Protein AF-A0A9X4H861-F1 (afdb_monomer)

Mean predicted aligned error: 12.55 Å

Structure (mmCIF, N/CA/C/O backbone):
data_AF-A0A9X4H861-F1
#
_entry.id   AF-A0A9X4H861-F1
#
loop_
_atom_site.group_PDB
_atom_site.id
_atom_site.type_symbol
_atom_site.label_atom_id
_atom_site.label_alt_id
_atom_site.label_comp_id
_atom_site.label_asym_id
_atom_site.label_entity_id
_atom_site.label_seq_id
_atom_site.pdbx_PDB_ins_code
_atom_site.Cartn_x
_atom_site.Cartn_y
_atom_site.Cartn_z
_atom_site.occupancy
_atom_site.B_iso_or_equiv
_atom_site.auth_seq_id
_atom_site.auth_comp_id
_atom_site.auth_asym_id
_atom_site.auth_atom_id
_atom_site.pdbx_PDB_model_num
ATOM 1 N N . MET A 1 1 ? -19.933 -11.892 27.172 1.00 34.75 1 MET A N 1
ATOM 2 C CA . MET A 1 1 ? -19.182 -11.553 25.943 1.00 34.75 1 MET A CA 1
ATOM 3 C C . MET A 1 1 ? -20.182 -11.068 24.907 1.00 34.75 1 MET A C 1
ATOM 5 O O . MET A 1 1 ? -20.932 -11.888 24.394 1.00 34.75 1 MET A O 1
ATOM 9 N N . ASN A 1 2 ? -20.251 -9.762 24.642 1.00 29.05 2 ASN A N 1
ATOM 10 C CA . ASN A 1 2 ? -21.067 -9.257 23.536 1.00 29.05 2 ASN A CA 1
ATOM 11 C C . ASN A 1 2 ? -20.358 -9.627 22.233 1.00 29.05 2 ASN A C 1
ATOM 13 O O . ASN A 1 2 ? -19.312 -9.065 21.920 1.00 29.05 2 ASN A O 1
ATOM 17 N N . LYS A 1 3 ? -20.887 -10.623 21.518 1.00 31.38 3 LYS A N 1
ATOM 18 C CA . LYS A 1 3 ? -20.452 -10.946 20.159 1.00 31.38 3 LYS A CA 1
ATOM 19 C C . LYS A 1 3 ? -20.954 -9.832 19.242 1.00 31.38 3 LYS A C 1
ATOM 21 O O . LYS A 1 3 ? -22.079 -9.885 18.757 1.00 31.38 3 LYS A O 1
ATOM 26 N N . THR A 1 4 ? -20.149 -8.795 19.053 1.00 41.19 4 THR A N 1
ATOM 27 C CA . THR A 1 4 ? -20.335 -7.837 17.963 1.00 41.19 4 THR A CA 1
ATOM 28 C C . THR A 1 4 ? -19.943 -8.546 16.674 1.00 41.19 4 THR A C 1
ATOM 30 O O . THR A 1 4 ? -18.764 -8.695 16.363 1.00 41.19 4 THR A O 1
ATOM 33 N N . PHE A 1 5 ? -20.937 -9.065 15.958 1.00 42.41 5 PHE A N 1
ATOM 34 C CA . PHE A 1 5 ? -20.736 -9.535 14.594 1.00 42.41 5 PHE A CA 1
ATOM 35 C C . PHE A 1 5 ? -20.491 -8.319 13.684 1.00 42.41 5 PHE A C 1
ATOM 37 O O . PHE A 1 5 ? -21.116 -7.277 13.909 1.00 42.41 5 PHE A O 1
ATOM 44 N N . PRO A 1 6 ? -19.598 -8.411 12.682 1.00 44.94 6 PRO A N 1
ATOM 45 C CA . PRO A 1 6 ? -19.496 -7.377 11.658 1.00 44.94 6 PRO A CA 1
ATOM 46 C C . PRO A 1 6 ? -20.852 -7.205 10.964 1.00 44.94 6 PRO A C 1
ATOM 48 O O . PRO A 1 6 ? -21.612 -8.170 10.832 1.00 44.94 6 PRO A O 1
ATOM 51 N N . ALA A 1 7 ? -21.167 -5.977 10.549 1.00 47.62 7 ALA A N 1
ATOM 52 C CA . ALA A 1 7 ? -22.405 -5.705 9.831 1.00 47.62 7 ALA A CA 1
ATOM 53 C C . ALA A 1 7 ? -22.482 -6.610 8.581 1.00 47.62 7 ALA A C 1
ATOM 55 O O . ALA A 1 7 ? -21.492 -6.728 7.855 1.00 47.62 7 ALA A O 1
ATOM 56 N N . PRO A 1 8 ? -23.615 -7.293 8.336 1.00 43.34 8 PRO A N 1
ATOM 57 C CA . PRO A 1 8 ? -23.748 -8.204 7.206 1.00 43.34 8 PRO A CA 1
ATOM 58 C C . PRO A 1 8 ? -23.639 -7.418 5.896 1.00 43.34 8 PRO A C 1
ATOM 60 O O . PRO A 1 8 ? -24.471 -6.560 5.615 1.00 43.34 8 PRO A O 1
ATOM 63 N N . SER A 1 9 ? -22.613 -7.711 5.098 1.00 53.56 9 SER A N 1
ATOM 64 C CA . SER A 1 9 ? -22.260 -6.914 3.917 1.00 53.56 9 SER A CA 1
ATOM 65 C C . SER A 1 9 ? -22.410 -7.633 2.577 1.00 53.56 9 SER A C 1
ATOM 67 O O . SER A 1 9 ? -22.299 -6.999 1.531 1.00 53.56 9 SER A O 1
ATOM 69 N N . ILE A 1 10 ? -22.706 -8.936 2.567 1.00 44.88 10 ILE A N 1
ATOM 70 C CA . ILE A 1 10 ? -22.844 -9.711 1.329 1.00 44.88 10 ILE A CA 1
ATOM 71 C C . ILE A 1 10 ? -24.216 -10.374 1.304 1.00 44.88 10 ILE A C 1
ATOM 73 O O . ILE A 1 10 ? -24.521 -11.260 2.097 1.00 44.88 10 ILE A O 1
ATOM 77 N N . SER A 1 11 ? -25.044 -9.965 0.348 1.00 43.12 11 SER A N 1
ATOM 78 C CA . SER A 1 11 ? -26.201 -10.742 -0.078 1.00 43.12 11 SER A CA 1
ATOM 79 C C . SER A 1 11 ? -26.055 -10.993 -1.568 1.00 43.12 11 SER A C 1
ATOM 81 O O . SER A 1 11 ? -26.032 -10.042 -2.344 1.00 43.12 11 SER A O 1
ATOM 83 N N . LEU A 1 12 ? -26.067 -12.263 -1.956 1.00 43.66 12 LEU A N 1
ATOM 84 C CA . LEU A 1 12 ? -26.007 -12.732 -3.344 1.00 43.66 12 LEU A CA 1
ATOM 85 C C . LEU A 1 12 ? -27.303 -12.454 -4.146 1.00 43.66 12 LEU A C 1
ATOM 87 O O . LEU A 1 12 ? -27.491 -13.006 -5.224 1.00 43.66 12 LEU A O 1
ATOM 91 N N . SER A 1 13 ? -28.221 -11.632 -3.622 1.00 42.62 13 SER A N 1
ATOM 92 C CA . SER A 1 13 ? -29.470 -11.249 -4.294 1.00 42.62 13 SER A CA 1
ATOM 93 C C . SER A 1 13 ? -29.300 -9.970 -5.129 1.00 42.62 13 SER A C 1
ATOM 95 O O . SER A 1 13 ? -28.636 -9.023 -4.705 1.00 42.62 13 SER A O 1
ATOM 97 N N . GLY A 1 14 ? -29.888 -9.970 -6.332 1.00 36.25 14 GLY A N 1
ATOM 98 C CA . GLY A 1 14 ? -29.616 -9.079 -7.474 1.00 36.25 14 GLY A CA 1
ATOM 99 C C . GLY A 1 14 ? -29.984 -7.594 -7.350 1.00 36.25 14 GLY A C 1
ATOM 100 O O . GLY A 1 14 ? -30.650 -7.057 -8.227 1.00 36.25 14 GLY A O 1
ATOM 101 N N . LYS A 1 15 ? -29.530 -6.911 -6.296 1.00 41.59 15 LYS A N 1
ATOM 102 C CA . LYS A 1 15 ? -29.529 -5.439 -6.177 1.00 41.59 15 LYS A CA 1
ATOM 103 C C . LYS A 1 15 ? -28.216 -4.948 -5.556 1.00 41.59 15 LYS A C 1
ATOM 105 O O . LYS A 1 15 ? -28.203 -4.320 -4.498 1.00 41.59 15 LYS A O 1
ATOM 110 N N . ALA A 1 16 ? -27.097 -5.308 -6.182 1.00 46.47 16 ALA A N 1
ATOM 111 C CA . ALA A 1 16 ? -25.760 -4.964 -5.698 1.00 46.47 16 ALA A CA 1
ATOM 112 C C . ALA A 1 16 ? -25.468 -3.453 -5.795 1.00 46.47 16 ALA A C 1
ATOM 114 O O . ALA A 1 16 ? -24.848 -2.895 -4.897 1.00 46.47 16 ALA A O 1
ATOM 115 N N . GLU A 1 17 ? -25.981 -2.776 -6.825 1.00 45.47 17 GLU A N 1
ATOM 116 C CA . GLU A 1 17 ? -25.710 -1.355 -7.103 1.00 45.47 17 GLU A CA 1
ATOM 117 C C . GLU A 1 17 ? -26.431 -0.406 -6.133 1.00 45.47 17 GLU A C 1
ATOM 119 O O . GLU A 1 17 ? -25.809 0.497 -5.577 1.00 45.47 17 GLU A O 1
ATOM 124 N N . SER A 1 18 ? -27.713 -0.649 -5.824 1.00 46.94 18 SER A N 1
ATOM 125 C CA . SER A 1 18 ? -28.438 0.155 -4.825 1.00 46.94 18 SER A CA 1
ATOM 126 C C . SER A 1 18 ? -27.863 -0.027 -3.413 1.00 46.94 18 SER A C 1
ATOM 128 O O . SER A 1 18 ? -27.891 0.895 -2.605 1.00 46.94 18 SER A O 1
ATOM 130 N N . ARG A 1 19 ? -27.283 -1.202 -3.124 1.00 49.62 19 ARG A N 1
ATOM 131 C CA . ARG A 1 19 ? -26.626 -1.507 -1.844 1.00 49.62 19 ARG A CA 1
ATOM 132 C C . ARG A 1 19 ? -25.168 -1.080 -1.760 1.00 49.62 19 ARG A C 1
ATOM 134 O O . ARG A 1 19 ? -24.677 -0.927 -0.650 1.00 49.62 19 ARG A O 1
ATOM 141 N N . LEU A 1 20 ? -24.485 -0.863 -2.881 1.00 52.34 20 LEU A N 1
ATOM 142 C CA . LEU A 1 20 ? -23.182 -0.193 -2.911 1.00 52.34 20 LEU A CA 1
ATOM 143 C C . LEU A 1 20 ? -23.317 1.181 -2.247 1.00 52.34 20 LEU A C 1
ATOM 145 O O . LEU A 1 20 ? -22.557 1.504 -1.339 1.00 52.34 20 LEU A O 1
ATOM 149 N N . GLY A 1 21 ? -24.378 1.913 -2.604 1.00 49.41 21 GLY A N 1
ATOM 150 C CA . GLY A 1 21 ? -24.778 3.153 -1.944 1.00 49.41 21 GLY A CA 1
ATOM 151 C C . GLY A 1 21 ? -25.079 2.984 -0.453 1.00 49.41 21 GLY A C 1
ATOM 152 O O . GLY A 1 21 ? -24.528 3.738 0.346 1.00 49.41 21 GLY A O 1
ATOM 153 N N . ASP A 1 22 ? -25.885 1.981 -0.076 1.00 47.94 22 ASP A N 1
ATOM 154 C CA . ASP A 1 22 ? -26.305 1.762 1.319 1.00 47.94 22 ASP A CA 1
ATOM 155 C C . ASP A 1 22 ? -25.191 1.225 2.238 1.00 47.94 22 ASP A C 1
ATOM 157 O O . ASP A 1 22 ? -25.114 1.582 3.409 1.00 47.94 22 ASP A O 1
ATOM 161 N N . SER A 1 23 ? -24.290 0.384 1.731 1.00 52.56 23 SER A N 1
ATOM 162 C CA . SER A 1 23 ? -23.167 -0.173 2.495 1.00 52.56 23 SER A CA 1
ATOM 163 C C . SER A 1 23 ? -22.009 0.821 2.623 1.00 52.56 23 SER A C 1
ATOM 165 O O . SER A 1 23 ? -21.257 0.737 3.593 1.00 52.56 23 SER A O 1
ATOM 167 N N . LEU A 1 24 ? -21.880 1.782 1.697 1.00 56.06 24 LEU A N 1
ATOM 168 C CA . LEU A 1 24 ? -21.015 2.954 1.871 1.00 56.06 24 LEU A CA 1
ATOM 169 C C . LEU A 1 24 ? -21.557 3.936 2.930 1.00 56.06 24 LEU A C 1
ATOM 171 O O . LEU A 1 24 ? -20.777 4.752 3.424 1.00 56.06 24 LEU A O 1
ATOM 175 N N . LEU A 1 25 ? -22.845 3.866 3.325 1.00 48.59 25 LEU A N 1
ATOM 176 C CA . LEU A 1 25 ? -23.444 4.775 4.327 1.00 48.59 25 LEU A CA 1
ATOM 177 C C . LEU A 1 25 ? -22.737 4.718 5.688 1.00 48.59 25 LEU A C 1
ATOM 179 O O . LEU A 1 25 ? -22.798 5.682 6.451 1.00 48.59 25 LEU A O 1
ATOM 183 N N . SER A 1 26 ? -21.987 3.653 5.989 1.00 52.62 26 SER A N 1
ATOM 184 C CA . SER A 1 26 ? -21.147 3.582 7.188 1.00 52.62 26 SER A CA 1
ATOM 185 C C . SER A 1 26 ? -19.776 4.257 7.017 1.00 52.62 26 SER A C 1
ATOM 187 O O . SER A 1 26 ? -18.823 3.841 7.677 1.00 52.62 26 SER A O 1
ATOM 189 N N . ALA A 1 27 ? -19.644 5.297 6.176 1.00 51.91 27 ALA A N 1
ATOM 190 C CA . ALA A 1 27 ? -18.415 6.042 5.823 1.00 51.91 27 ALA A CA 1
ATOM 191 C C . ALA A 1 27 ? -17.568 6.603 7.000 1.00 51.91 27 ALA A C 1
ATOM 193 O O . ALA A 1 27 ? -16.676 7.422 6.804 1.00 51.91 27 ALA A O 1
ATOM 194 N N . ALA A 1 28 ? -17.867 6.232 8.246 1.00 59.81 28 ALA A N 1
ATOM 195 C CA . ALA A 1 28 ? -16.963 6.323 9.390 1.00 59.81 28 ALA A CA 1
ATOM 196 C C . ALA A 1 28 ? -15.916 5.181 9.448 1.00 59.81 28 ALA A C 1
ATOM 198 O O . ALA A 1 28 ? -15.023 5.231 10.291 1.00 59.81 28 ALA A O 1
ATOM 199 N N . GLY A 1 29 ? -16.023 4.160 8.589 1.00 76.19 29 GLY A N 1
ATOM 200 C CA . GLY A 1 29 ? -15.063 3.057 8.496 1.00 76.19 29 GLY A CA 1
ATOM 201 C C . GLY A 1 29 ? -13.710 3.436 7.887 1.00 76.19 29 GLY A C 1
ATOM 202 O O . GLY A 1 29 ? -13.537 4.502 7.291 1.00 76.19 29 GLY A O 1
ATOM 203 N N . ARG A 1 30 ? -12.743 2.525 8.017 1.00 87.88 30 ARG A N 1
ATOM 204 C CA . ARG A 1 30 ? -11.436 2.597 7.350 1.00 87.88 30 ARG A CA 1
ATOM 205 C C . ARG A 1 30 ? -11.463 1.736 6.097 1.00 87.88 30 ARG A C 1
ATOM 207 O O . ARG A 1 30 ? -12.006 0.635 6.129 1.00 87.88 30 ARG A O 1
ATOM 214 N N . PHE A 1 31 ? -10.886 2.240 5.019 1.00 91.44 31 PHE A N 1
ATOM 215 C CA . PHE A 1 31 ? -10.848 1.612 3.707 1.00 91.44 31 PHE A CA 1
ATOM 216 C C . PHE A 1 31 ? -9.448 1.113 3.372 1.00 91.44 31 PHE A C 1
ATOM 218 O O . PHE A 1 31 ? -8.441 1.687 3.794 1.00 91.44 31 PHE A O 1
ATOM 225 N N . PHE A 1 32 ? -9.412 0.040 2.598 1.00 93.94 32 PHE A N 1
ATOM 226 C CA . PHE A 1 32 ? -8.215 -0.667 2.185 1.00 93.94 32 PHE A CA 1
ATOM 227 C C . PHE A 1 32 ? -8.329 -0.984 0.701 1.00 93.94 32 PHE A C 1
ATOM 229 O O . PHE A 1 32 ? -9.405 -1.346 0.231 1.00 93.94 32 PHE A O 1
ATOM 236 N N . LEU A 1 33 ? -7.212 -0.897 -0.006 1.00 96.06 33 LEU A N 1
ATOM 237 C CA . LEU A 1 33 ? -7.008 -1.447 -1.332 1.00 96.06 33 LEU A CA 1
ATOM 238 C C . LEU A 1 33 ? -6.103 -2.671 -1.182 1.00 96.06 33 LEU A C 1
ATOM 240 O O . LEU A 1 33 ? -4.951 -2.542 -0.762 1.00 96.06 33 LEU A O 1
ATOM 244 N N . PHE A 1 34 ? -6.631 -3.847 -1.493 1.00 96.12 34 PHE A N 1
ATOM 245 C CA . PHE A 1 34 ? -5.896 -5.104 -1.469 1.00 96.12 34 PHE A CA 1
ATOM 246 C C . PHE A 1 34 ? -5.592 -5.568 -2.882 1.00 96.12 34 PHE A C 1
ATOM 248 O O . PHE A 1 34 ? -6.519 -5.962 -3.577 1.00 96.12 34 PHE A O 1
ATOM 255 N N . GLU A 1 35 ? -4.322 -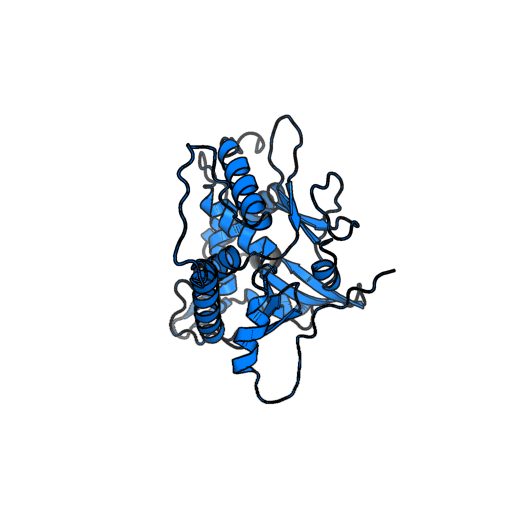5.606 -3.276 1.00 95.69 35 GLU A N 1
ATOM 256 C CA . GLU A 1 35 ? -3.910 -6.358 -4.463 1.00 95.69 35 GLU A CA 1
ATOM 257 C C . GLU A 1 35 ? -3.885 -7.850 -4.106 1.00 95.69 35 GLU A C 1
ATOM 259 O O . GLU A 1 35 ? -3.186 -8.275 -3.180 1.00 95.69 35 GLU A O 1
ATOM 264 N N . VAL A 1 36 ? -4.668 -8.655 -4.815 1.00 95.00 36 VAL A N 1
ATOM 265 C CA . VAL A 1 36 ? -4.855 -10.076 -4.522 1.00 95.00 36 VAL A CA 1
ATOM 266 C C . VAL A 1 36 ? -3.792 -10.896 -5.237 1.00 95.00 36 VAL A C 1
ATOM 268 O O . VAL A 1 36 ? -3.626 -10.831 -6.458 1.00 95.00 36 VAL A O 1
ATOM 271 N N . LYS A 1 37 ? -3.080 -11.724 -4.472 1.00 95.06 37 LYS A N 1
ATOM 272 C CA . LYS A 1 37 ? -2.113 -12.694 -4.990 1.00 95.06 37 LYS A CA 1
ATOM 273 C C . LYS A 1 37 ? -2.386 -14.068 -4.396 1.00 95.06 37 LYS A C 1
ATOM 275 O O . LYS A 1 37 ? -2.693 -14.157 -3.217 1.00 95.06 37 LYS A O 1
ATOM 280 N N . PRO A 1 38 ? -2.226 -15.160 -5.158 1.00 94.69 38 PRO A N 1
ATOM 281 C CA . PRO A 1 38 ? -2.340 -16.499 -4.590 1.00 94.69 38 PRO A CA 1
ATOM 282 C C . PRO A 1 38 ? -1.331 -16.731 -3.461 1.00 94.69 38 PRO A C 1
ATOM 284 O O . PRO A 1 38 ? -1.699 -17.174 -2.381 1.00 94.69 38 PRO A O 1
ATOM 287 N N . THR A 1 39 ? -0.064 -16.384 -3.698 1.00 95.81 39 THR A N 1
ATOM 288 C CA . THR A 1 39 ? 1.057 -16.617 -2.777 1.00 95.81 39 THR A CA 1
ATOM 289 C C . THR A 1 39 ? 2.120 -15.525 -2.923 1.00 95.81 39 THR A C 1
ATOM 291 O O . THR A 1 39 ? 2.166 -14.808 -3.930 1.00 95.81 39 THR A O 1
ATOM 294 N N . ALA A 1 40 ? 3.046 -15.453 -1.960 1.00 93.88 40 ALA A N 1
ATOM 295 C CA . ALA A 1 40 ? 4.170 -14.514 -1.985 1.00 93.88 40 ALA A CA 1
ATOM 296 C C . ALA A 1 40 ? 5.075 -14.644 -3.225 1.00 93.88 40 ALA A C 1
ATOM 298 O O . ALA A 1 40 ? 5.645 -13.658 -3.693 1.00 93.88 40 ALA A O 1
ATOM 299 N N . THR A 1 41 ? 5.172 -15.838 -3.818 1.00 93.12 41 THR A N 1
ATOM 300 C CA . THR A 1 41 ? 5.979 -16.074 -5.028 1.00 93.12 41 THR A CA 1
ATOM 301 C C . THR A 1 41 ? 5.455 -15.321 -6.252 1.00 93.12 41 THR A C 1
ATOM 303 O O . THR A 1 41 ? 6.206 -15.083 -7.198 1.00 93.12 41 THR A O 1
ATOM 306 N N . GLN A 1 42 ? 4.189 -14.894 -6.239 1.00 93.75 42 GLN A N 1
ATOM 307 C CA . GLN A 1 42 ? 3.578 -14.160 -7.346 1.00 93.75 42 GLN A CA 1
ATOM 308 C C . GLN A 1 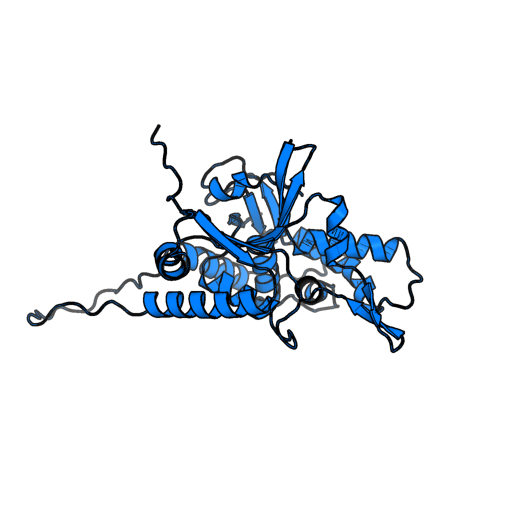42 ? 3.706 -12.640 -7.229 1.00 93.75 42 GLN A C 1
ATOM 310 O O . GLN A 1 42 ? 3.336 -11.930 -8.168 1.00 93.75 42 GLN A O 1
ATOM 315 N N . PHE A 1 43 ? 4.268 -12.118 -6.134 1.00 94.56 43 PHE A N 1
ATOM 316 C CA . PHE A 1 43 ? 4.428 -10.671 -5.940 1.00 94.56 43 PHE A CA 1
ATOM 317 C C . PHE A 1 43 ? 5.231 -10.029 -7.062 1.00 94.56 43 PHE A C 1
ATOM 319 O O . PHE A 1 43 ? 4.896 -8.936 -7.502 1.00 94.56 43 PHE A O 1
ATOM 326 N N . ARG A 1 44 ? 6.209 -10.761 -7.613 1.00 92.12 44 ARG A N 1
ATOM 327 C CA . ARG A 1 44 ? 7.050 -10.298 -8.721 1.00 92.12 44 ARG A CA 1
ATOM 328 C C . ARG A 1 44 ? 6.264 -9.778 -9.918 1.00 92.12 44 ARG A C 1
ATOM 330 O O . ARG A 1 44 ? 6.764 -8.920 -10.635 1.00 92.12 44 ARG A O 1
ATOM 33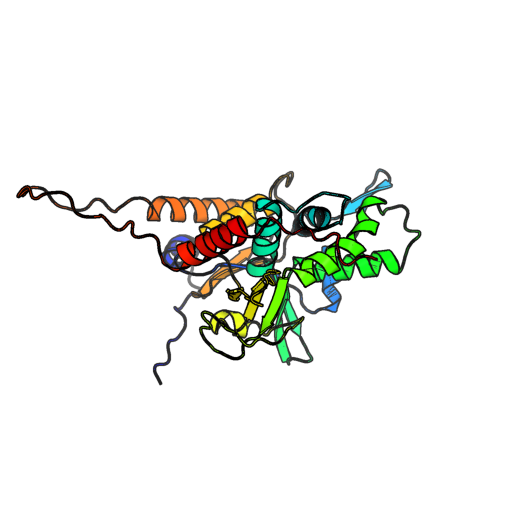7 N N . SER A 1 45 ? 5.040 -10.270 -10.136 1.00 90.62 45 SER A N 1
ATOM 338 C CA . SER A 1 45 ? 4.152 -9.774 -11.195 1.00 90.62 45 SER A CA 1
ATOM 339 C C . SER A 1 45 ? 3.852 -8.270 -11.111 1.00 90.62 45 SER A C 1
ATOM 341 O O . SER A 1 45 ? 3.576 -7.678 -12.152 1.00 90.62 45 SER A O 1
ATOM 343 N N . GLU A 1 46 ? 3.992 -7.649 -9.937 1.00 91.56 46 GLU A N 1
ATOM 344 C CA . GLU A 1 46 ? 3.720 -6.224 -9.723 1.00 91.56 46 GLU A CA 1
ATOM 345 C C . GLU A 1 46 ? 4.798 -5.293 -10.289 1.00 91.56 46 GLU A C 1
ATOM 347 O O . GLU A 1 46 ? 4.486 -4.203 -10.758 1.00 91.56 46 GLU A O 1
ATOM 352 N N . TRP A 1 47 ? 6.065 -5.715 -10.305 1.00 90.00 47 TRP A N 1
ATOM 353 C CA . TRP A 1 47 ? 7.190 -4.875 -10.744 1.00 90.00 47 TRP A CA 1
ATOM 354 C C . TRP A 1 47 ? 7.904 -5.406 -11.989 1.00 90.00 47 TRP A C 1
ATOM 356 O O . TRP A 1 47 ? 9.024 -4.989 -12.295 1.00 90.00 47 TRP A O 1
ATOM 366 N N . LYS A 1 48 ? 7.262 -6.306 -12.748 1.00 86.00 48 LYS A N 1
ATOM 367 C CA . LYS A 1 48 ? 7.816 -6.796 -14.017 1.00 86.00 48 LYS A CA 1
ATOM 368 C C . LYS A 1 48 ? 8.086 -5.637 -14.980 1.00 86.00 48 LYS A C 1
ATOM 370 O O . LYS A 1 48 ? 7.246 -4.755 -15.179 1.00 86.00 48 LYS A O 1
ATOM 375 N N . ILE A 1 49 ? 9.262 -5.690 -15.594 1.00 81.94 49 ILE A N 1
ATOM 376 C CA . ILE A 1 49 ? 9.647 -4.845 -16.720 1.00 81.94 49 ILE A CA 1
ATOM 377 C C . ILE A 1 49 ? 9.221 -5.572 -17.997 1.00 81.94 49 ILE A C 1
ATOM 379 O O . ILE A 1 49 ? 9.501 -6.762 -18.149 1.00 81.94 49 ILE A O 1
ATOM 383 N N . LEU A 1 50 ? 8.522 -4.864 -18.875 1.00 80.38 50 LEU A N 1
ATOM 384 C CA . LEU A 1 50 ? 8.149 -5.316 -20.209 1.00 80.38 50 LEU A CA 1
ATOM 385 C C . LEU A 1 50 ? 8.955 -4.532 -21.242 1.00 80.38 50 LEU A C 1
ATOM 387 O O . LEU A 1 50 ? 9.166 -3.331 -21.071 1.00 80.38 50 LEU A O 1
ATOM 391 N N . GLU A 1 51 ? 9.374 -5.214 -22.298 1.00 81.12 51 GLU A N 1
ATOM 392 C CA . GLU A 1 51 ? 9.923 -4.606 -23.507 1.00 81.12 51 GLU A CA 1
ATOM 393 C C . GLU A 1 51 ? 8.769 -4.310 -24.470 1.00 81.12 51 GLU A C 1
ATOM 395 O O . GLU A 1 51 ? 7.853 -5.123 -24.623 1.00 81.12 51 GLU A O 1
ATOM 400 N N . ASN A 1 52 ? 8.769 -3.120 -25.053 1.00 78.50 52 ASN A N 1
ATOM 401 C CA . ASN A 1 52 ? 7.806 -2.694 -26.058 1.00 78.50 52 ASN A CA 1
ATOM 402 C C . ASN A 1 52 ? 8.323 -3.042 -27.460 1.00 78.50 52 ASN A C 1
ATOM 404 O O . ASN A 1 52 ? 9.497 -3.348 -27.646 1.00 78.50 52 ASN A O 1
ATOM 408 N N . GLU A 1 53 ? 7.449 -2.949 -28.462 1.00 81.50 53 GLU A N 1
ATOM 409 C CA . GLU A 1 53 ? 7.798 -3.225 -29.866 1.00 81.50 53 GLU A CA 1
ATOM 410 C C . GLU A 1 53 ? 8.903 -2.301 -30.410 1.00 81.50 53 GLU A C 1
ATOM 412 O O . GLU A 1 53 ? 9.642 -2.688 -31.310 1.00 81.50 53 GLU A O 1
ATOM 417 N N . ASP A 1 54 ? 9.047 -1.100 -29.842 1.00 80.44 54 ASP A N 1
ATOM 418 C CA . ASP A 1 54 ? 10.087 -0.122 -30.182 1.00 80.44 54 ASP A CA 1
ATOM 419 C C . ASP A 1 54 ? 11.423 -0.353 -29.440 1.00 80.44 54 ASP A C 1
ATOM 421 O O . ASP A 1 54 ? 12.331 0.474 -29.532 1.00 80.44 54 ASP A O 1
ATOM 425 N N . GLY A 1 55 ? 11.549 -1.451 -28.684 1.00 74.62 55 GLY A N 1
ATOM 426 C CA . GLY A 1 55 ? 12.723 -1.771 -27.865 1.00 74.62 55 GLY A CA 1
ATOM 427 C C . GLY A 1 55 ? 12.834 -0.954 -26.572 1.00 74.62 55 GLY A C 1
ATOM 428 O O . GLY A 1 55 ? 13.811 -1.095 -25.834 1.00 74.62 55 GLY A O 1
ATOM 429 N N . SER A 1 56 ? 11.858 -0.091 -26.265 1.00 76.00 56 SER A N 1
ATOM 430 C CA . SER A 1 56 ? 11.815 0.633 -24.993 1.00 76.00 56 SER A CA 1
ATOM 431 C C . SER A 1 56 ? 11.277 -0.251 -23.868 1.00 76.00 56 SER A C 1
ATOM 433 O O . SER A 1 56 ? 10.460 -1.146 -24.079 1.00 76.00 56 SER A O 1
ATOM 435 N N . PHE A 1 57 ? 11.696 0.016 -22.632 1.00 73.50 57 PHE A N 1
ATOM 436 C CA . PHE A 1 57 ? 11.253 -0.743 -21.465 1.00 73.50 57 PHE A CA 1
ATOM 437 C C . PHE A 1 57 ? 10.249 0.045 -20.629 1.00 73.50 57 PHE A C 1
ATOM 439 O O . PHE A 1 57 ? 10.394 1.249 -20.414 1.00 73.50 57 PHE A O 1
ATOM 446 N N . ARG A 1 58 ? 9.230 -0.639 -20.101 1.00 73.50 58 ARG A N 1
ATOM 447 C CA . ARG A 1 58 ? 8.259 -0.043 -19.177 1.00 73.50 58 ARG A CA 1
ATOM 448 C C . ARG A 1 58 ? 7.859 -1.002 -18.070 1.00 73.50 58 ARG A C 1
ATOM 450 O O . ARG A 1 58 ? 7.745 -2.207 -18.271 1.00 73.50 58 ARG A O 1
ATOM 457 N N . HIS A 1 59 ? 7.537 -0.453 -16.904 1.00 79.62 59 HIS A N 1
ATOM 458 C CA . HIS A 1 59 ? 6.738 -1.205 -15.940 1.00 79.62 59 HIS A CA 1
ATOM 459 C C . HIS A 1 59 ? 5.309 -1.335 -16.453 1.00 79.62 59 HIS A C 1
ATOM 461 O O . HIS A 1 59 ? 4.752 -0.380 -17.005 1.00 79.62 59 HIS A O 1
ATOM 467 N N . ASN A 1 60 ? 4.705 -2.498 -16.232 1.00 73.94 60 ASN A N 1
ATOM 468 C CA . ASN A 1 60 ? 3.323 -2.717 -16.637 1.00 73.94 60 ASN A CA 1
ATOM 469 C C . ASN A 1 60 ? 2.339 -2.019 -15.691 1.00 73.94 60 ASN A C 1
ATOM 471 O O . ASN A 1 60 ? 1.371 -1.430 -16.147 1.00 73.94 60 ASN A O 1
ATOM 475 N N . LYS A 1 61 ? 2.623 -2.040 -14.382 1.00 87.31 61 LYS A N 1
ATOM 476 C CA . LYS A 1 61 ? 1.644 -1.664 -13.361 1.00 87.31 61 LYS A CA 1
ATOM 477 C C . LYS A 1 61 ? 1.709 -0.196 -12.952 1.00 87.31 61 LYS A C 1
ATOM 479 O O . LYS A 1 61 ? 2.746 0.261 -12.459 1.00 87.31 61 LYS A O 1
ATOM 484 N N . ILE A 1 62 ? 0.607 0.542 -13.080 1.00 88.00 62 ILE A N 1
ATOM 485 C CA . ILE A 1 62 ? 0.509 1.936 -12.627 1.00 88.00 62 ILE A CA 1
ATOM 486 C C . ILE A 1 62 ? 0.711 2.050 -11.120 1.00 88.00 62 ILE A C 1
ATOM 488 O O . ILE A 1 62 ? 1.455 2.921 -10.666 1.00 88.00 62 ILE A O 1
ATOM 492 N N . ALA A 1 63 ? 0.138 1.119 -10.356 1.00 90.69 63 ALA A N 1
ATOM 493 C CA . ALA A 1 63 ? 0.294 1.062 -8.911 1.00 90.69 63 ALA A CA 1
ATOM 494 C C . ALA A 1 63 ? 1.773 0.997 -8.514 1.00 90.69 63 ALA A C 1
ATOM 496 O O . ALA A 1 63 ? 2.235 1.769 -7.670 1.00 90.69 63 ALA A O 1
ATOM 497 N N . PHE A 1 64 ? 2.545 0.143 -9.196 1.00 91.94 64 PHE A N 1
ATOM 498 C CA . PHE A 1 64 ? 3.984 0.049 -8.987 1.00 91.94 64 PHE A CA 1
ATOM 499 C C . PHE A 1 64 ? 4.726 1.334 -9.386 1.00 91.94 64 PHE A C 1
ATOM 501 O O . PHE A 1 64 ? 5.528 1.849 -8.608 1.00 91.94 64 PHE A O 1
ATOM 508 N N . LYS A 1 65 ? 4.421 1.917 -10.555 1.00 90.25 65 LYS A N 1
ATOM 509 C CA . LYS A 1 65 ? 5.011 3.201 -10.985 1.00 90.25 65 LYS A CA 1
ATOM 510 C C . LYS A 1 65 ? 4.799 4.306 -9.947 1.00 90.25 65 LYS A C 1
ATOM 512 O O . LYS A 1 65 ? 5.695 5.122 -9.726 1.00 90.25 65 LYS A O 1
ATOM 517 N N . LYS A 1 66 ? 3.632 4.339 -9.299 1.00 91.69 66 LYS A N 1
ATOM 518 C CA . LYS A 1 66 ? 3.315 5.331 -8.266 1.00 91.69 66 LYS A CA 1
ATOM 519 C C . LYS A 1 66 ? 4.065 5.110 -6.975 1.00 91.69 66 LYS A C 1
ATOM 521 O O . LYS A 1 66 ? 4.676 6.060 -6.495 1.00 91.69 66 LYS A O 1
ATOM 526 N N . VAL A 1 67 ? 4.094 3.891 -6.442 1.00 91.88 67 VAL A N 1
ATOM 527 C CA . VAL A 1 67 ? 4.897 3.645 -5.236 1.00 91.88 67 VAL A CA 1
ATOM 528 C C . VAL A 1 67 ? 6.380 3.865 -5.501 1.00 91.88 67 VAL A C 1
ATOM 530 O O . VAL A 1 67 ? 7.036 4.470 -4.663 1.00 91.88 67 VAL A O 1
ATOM 533 N N . LYS A 1 68 ? 6.877 3.539 -6.702 1.00 92.06 68 LYS A N 1
ATOM 534 C CA . LYS A 1 68 ? 8.232 3.897 -7.137 1.00 92.06 68 LYS A CA 1
ATOM 535 C C . LYS A 1 68 ? 8.462 5.412 -7.083 1.00 92.06 68 LYS A C 1
ATOM 537 O O . LYS A 1 68 ? 9.439 5.867 -6.494 1.00 92.06 68 LYS A O 1
ATOM 542 N N . SER A 1 69 ? 7.534 6.205 -7.627 1.00 92.44 69 SER A N 1
ATOM 543 C CA . SER A 1 69 ? 7.588 7.673 -7.565 1.00 92.44 69 SER A CA 1
ATOM 544 C C . SER A 1 69 ? 7.576 8.215 -6.133 1.00 92.44 69 SER A C 1
ATOM 546 O O . SER A 1 69 ? 8.297 9.171 -5.861 1.00 92.44 69 SER A O 1
ATOM 548 N N . ILE A 1 70 ? 6.779 7.629 -5.233 1.00 94.31 70 ILE A N 1
ATOM 549 C CA . ILE A 1 70 ? 6.777 7.981 -3.805 1.00 94.31 70 ILE A CA 1
ATOM 550 C C . ILE A 1 70 ? 8.150 7.661 -3.207 1.00 94.31 70 ILE A C 1
ATOM 552 O O . ILE A 1 70 ? 8.757 8.508 -2.562 1.00 94.31 70 ILE A O 1
ATOM 556 N N . SER A 1 71 ? 8.688 6.468 -3.471 1.00 94.75 71 SER A N 1
ATOM 557 C CA . SER A 1 71 ? 9.974 6.021 -2.929 1.00 94.75 71 SER A CA 1
ATOM 558 C C . SER A 1 71 ? 11.155 6.873 -3.388 1.00 94.75 71 SER A C 1
ATOM 560 O O . SER A 1 71 ? 12.048 7.127 -2.585 1.00 94.75 71 SER A O 1
ATOM 562 N N . HIS A 1 72 ? 11.155 7.390 -4.620 1.00 92.94 72 HIS A N 1
ATOM 563 C CA . HIS A 1 72 ? 12.216 8.296 -5.076 1.00 92.94 72 HIS A CA 1
ATOM 564 C C . HIS A 1 72 ? 12.366 9.545 -4.199 1.00 92.94 72 HIS A C 1
ATOM 566 O O . HIS A 1 72 ? 13.473 10.060 -4.069 1.00 92.94 72 HIS A O 1
ATOM 572 N N . LYS A 1 73 ? 11.290 10.007 -3.550 1.00 91.94 73 LYS A N 1
ATOM 573 C CA . LYS A 1 73 ? 11.334 11.162 -2.642 1.00 91.94 73 LYS A CA 1
ATOM 574 C C . LYS A 1 73 ? 12.136 10.897 -1.372 1.00 91.94 73 LYS A C 1
ATOM 576 O O . LYS A 1 73 ? 12.654 11.823 -0.765 1.00 91.94 73 LYS A O 1
ATOM 581 N N . PHE A 1 74 ? 12.290 9.627 -1.005 1.00 92.00 74 PHE A N 1
ATOM 582 C CA . PHE A 1 74 ? 13.046 9.185 0.165 1.00 92.00 74 PHE A CA 1
ATOM 583 C C . PHE A 1 74 ? 14.521 8.904 -0.148 1.00 92.00 74 PHE A C 1
ATOM 585 O O . PHE A 1 74 ? 15.261 8.500 0.749 1.00 92.00 74 PHE A O 1
ATOM 592 N N . ILE A 1 75 ? 14.974 9.115 -1.386 1.00 90.19 75 ILE A N 1
ATOM 593 C CA . ILE A 1 75 ? 16.395 9.010 -1.724 1.00 90.19 75 ILE A CA 1
ATOM 594 C C . ILE A 1 75 ? 17.124 10.213 -1.101 1.00 90.19 75 ILE A C 1
ATOM 596 O O . ILE A 1 75 ? 16.763 11.356 -1.395 1.00 90.19 75 ILE A O 1
ATOM 600 N N . PRO A 1 76 ? 18.137 9.998 -0.241 1.00 81.88 76 PRO A N 1
ATOM 601 C CA . PRO A 1 76 ? 18.882 11.091 0.371 1.00 81.88 76 PRO A CA 1
ATOM 602 C C . PRO A 1 76 ? 19.520 11.984 -0.697 1.00 81.88 76 PRO A C 1
ATOM 604 O O . PRO A 1 76 ? 20.288 11.513 -1.531 1.00 81.88 76 PRO A O 1
ATOM 607 N N . THR A 1 77 ? 19.209 13.276 -0.654 1.00 81.75 77 THR A N 1
ATOM 608 C CA . THR A 1 77 ? 19.874 14.307 -1.457 1.00 81.75 77 THR A CA 1
ATOM 609 C C . THR A 1 77 ? 20.450 15.335 -0.492 1.00 81.75 77 THR A C 1
ATOM 611 O O . THR A 1 77 ? 19.773 15.713 0.466 1.00 81.75 77 THR A O 1
ATOM 614 N N . SER A 1 78 ? 21.697 15.764 -0.702 1.00 74.81 78 SER A N 1
ATOM 615 C CA . SER A 1 78 ? 22.397 16.683 0.204 1.00 74.81 78 SER A CA 1
ATOM 616 C C . SER A 1 78 ? 21.554 17.921 0.521 1.00 74.81 78 SER A C 1
ATOM 618 O O . SER A 1 78 ? 21.145 18.646 -0.382 1.00 74.81 78 SER A O 1
ATOM 620 N N . GLY A 1 79 ? 21.281 18.148 1.809 1.00 64.50 79 GLY A N 1
ATOM 621 C CA . GLY A 1 79 ? 20.509 19.299 2.296 1.00 64.50 79 GLY A CA 1
ATOM 622 C C . GLY A 1 79 ? 18.994 19.257 2.044 1.00 64.50 79 GLY A C 1
ATOM 623 O O . GLY A 1 79 ? 18.295 20.162 2.492 1.00 64.50 79 GLY A O 1
ATOM 624 N N . ALA A 1 80 ? 18.461 18.228 1.375 1.00 73.38 80 ALA A N 1
ATOM 625 C CA . ALA A 1 80 ? 17.029 18.112 1.113 1.00 73.38 80 ALA A CA 1
ATOM 626 C C . ALA A 1 80 ? 16.296 17.430 2.282 1.00 73.38 80 ALA A C 1
ATOM 628 O O . ALA A 1 80 ? 16.570 16.277 2.637 1.00 73.38 80 ALA A O 1
ATOM 629 N N . GLN A 1 81 ? 15.331 18.142 2.862 1.00 77.81 81 GLN A N 1
ATOM 630 C CA . GLN A 1 81 ? 14.369 17.579 3.807 1.00 77.81 81 GLN A CA 1
ATOM 631 C C . GLN A 1 81 ? 13.141 17.056 3.055 1.00 77.81 81 GLN A C 1
ATOM 633 O O . GLN A 1 81 ? 12.771 17.583 2.008 1.00 77.81 81 GLN A O 1
ATOM 638 N N . LEU A 1 82 ? 12.524 16.002 3.595 1.00 80.50 82 LEU A N 1
ATOM 639 C CA . LEU A 1 82 ? 11.248 15.505 3.085 1.00 80.50 82 LEU A CA 1
ATOM 640 C C . LEU A 1 82 ? 10.166 16.542 3.371 1.00 80.50 82 LEU A C 1
ATOM 642 O O . LEU A 1 82 ? 10.088 17.058 4.483 1.00 80.50 82 LEU A O 1
ATOM 646 N N . THR A 1 83 ? 9.316 16.812 2.391 1.00 83.38 83 THR A N 1
ATOM 647 C CA . THR A 1 83 ? 8.131 17.646 2.607 1.00 83.38 83 THR A CA 1
ATOM 648 C C . THR A 1 83 ? 7.024 16.851 3.304 1.00 83.38 83 THR A C 1
ATOM 650 O O . THR A 1 83 ? 6.958 15.624 3.193 1.00 83.38 83 THR A O 1
ATOM 653 N N . ASN A 1 84 ? 6.096 17.546 3.967 1.00 78.31 84 ASN A N 1
ATOM 654 C CA . ASN A 1 84 ? 4.937 16.916 4.613 1.00 78.31 84 ASN A CA 1
ATOM 655 C C . ASN A 1 84 ? 4.124 16.068 3.627 1.00 78.31 84 ASN A C 1
ATOM 657 O O . ASN A 1 84 ? 3.790 14.927 3.920 1.00 78.31 84 ASN A O 1
ATOM 661 N N . SER A 1 85 ? 3.887 16.588 2.419 1.00 83.38 85 SER A N 1
ATOM 662 C CA . SER A 1 85 ? 3.142 15.864 1.384 1.00 83.38 85 SER A CA 1
ATOM 663 C C . SER A 1 85 ? 3.818 14.549 0.988 1.00 83.38 85 SER A C 1
ATOM 665 O O . SER A 1 85 ? 3.129 13.574 0.710 1.00 83.38 85 SER A O 1
ATOM 667 N N . GLU A 1 86 ? 5.152 14.498 0.961 1.00 86.25 86 GLU A N 1
ATOM 668 C CA . GLU A 1 86 ? 5.895 13.282 0.604 1.00 86.25 86 GLU A CA 1
ATOM 669 C C . GLU A 1 86 ? 5.820 12.223 1.711 1.00 86.25 86 GLU A C 1
ATOM 671 O O . GLU A 1 86 ? 5.693 11.029 1.425 1.00 86.25 86 GLU A O 1
ATOM 676 N N . VAL A 1 87 ? 5.849 12.658 2.975 1.00 88.19 87 VAL A N 1
ATOM 677 C CA . VAL A 1 87 ? 5.620 11.793 4.142 1.00 88.19 87 VAL A CA 1
ATOM 678 C C . VAL A 1 87 ? 4.181 11.271 4.141 1.00 88.19 87 VAL A C 1
ATOM 680 O O . VAL A 1 87 ? 3.969 10.070 4.321 1.00 88.19 87 VAL A O 1
ATOM 683 N N . ASP A 1 88 ? 3.207 12.140 3.873 1.00 87.44 88 ASP A N 1
ATOM 684 C CA . ASP A 1 88 ? 1.788 11.790 3.842 1.00 87.44 88 ASP A CA 1
ATOM 685 C C . ASP A 1 88 ? 1.466 10.788 2.731 1.00 87.44 88 ASP A C 1
ATOM 687 O O . ASP A 1 88 ? 0.723 9.835 2.956 1.00 87.44 88 ASP A O 1
ATOM 691 N N . ASP A 1 89 ? 2.039 10.952 1.538 1.00 92.38 89 ASP A N 1
ATOM 692 C CA . ASP A 1 89 ? 1.814 10.034 0.420 1.00 92.38 89 ASP A CA 1
ATOM 693 C C . ASP A 1 89 ? 2.351 8.628 0.720 1.00 92.38 89 ASP A C 1
ATOM 695 O O . ASP A 1 89 ? 1.680 7.624 0.446 1.00 92.38 89 ASP A O 1
ATOM 699 N N . ALA A 1 90 ? 3.529 8.537 1.346 1.00 94.31 90 ALA A N 1
ATOM 700 C CA . ALA A 1 90 ? 4.067 7.264 1.815 1.00 94.31 90 ALA A CA 1
ATOM 701 C C . ALA A 1 90 ? 3.189 6.650 2.909 1.00 94.31 90 ALA A C 1
ATOM 703 O O . ALA A 1 90 ? 2.860 5.465 2.831 1.00 94.31 90 ALA A O 1
ATOM 704 N N . LEU A 1 91 ? 2.759 7.448 3.888 1.00 94.62 91 LEU A N 1
ATOM 705 C CA . LEU A 1 91 ? 1.911 6.984 4.979 1.00 94.62 91 LEU A CA 1
ATOM 706 C C . LEU A 1 91 ? 0.547 6.491 4.476 1.00 94.62 91 LEU A C 1
ATOM 708 O O . LEU A 1 91 ? 0.102 5.415 4.878 1.00 94.62 91 LEU A O 1
ATOM 712 N N . ARG A 1 92 ? -0.093 7.220 3.553 1.00 95.62 92 ARG A N 1
ATOM 713 C CA . ARG A 1 92 ? -1.339 6.797 2.896 1.00 95.62 92 ARG A CA 1
ATOM 714 C C . ARG A 1 92 ? -1.166 5.453 2.202 1.00 95.62 92 ARG A C 1
ATOM 716 O O . ARG A 1 92 ? -1.974 4.551 2.406 1.00 95.62 92 ARG A O 1
ATOM 723 N N . SER A 1 93 ? -0.080 5.294 1.448 1.00 97.25 93 SER A N 1
ATOM 724 C CA . SER A 1 93 ? 0.243 4.033 0.781 1.00 97.25 93 SER A CA 1
ATOM 725 C C . SER A 1 93 ? 0.414 2.885 1.782 1.00 97.25 93 SER A C 1
ATOM 727 O O . SER A 1 93 ? -0.204 1.835 1.635 1.00 97.25 93 SER A O 1
ATOM 729 N N . LEU A 1 94 ? 1.190 3.103 2.847 1.00 96.94 94 LEU A N 1
ATOM 730 C CA . LEU A 1 94 ? 1.478 2.101 3.876 1.00 96.94 94 LEU A CA 1
ATOM 731 C C . LEU A 1 94 ? 0.250 1.690 4.696 1.00 96.94 94 LEU A C 1
ATOM 733 O O . LEU A 1 94 ? 0.152 0.535 5.103 1.00 96.94 94 LEU A O 1
ATOM 737 N N . LEU A 1 95 ? -0.681 2.612 4.945 1.00 95.69 95 LEU A N 1
ATOM 738 C CA . LEU A 1 95 ? -1.913 2.336 5.683 1.00 95.69 95 LEU A CA 1
ATOM 739 C C . LEU A 1 95 ? -2.992 1.717 4.794 1.00 95.69 95 LEU A C 1
ATOM 741 O O . LEU A 1 95 ? -3.694 0.805 5.227 1.00 95.69 95 LEU A O 1
ATOM 745 N N . GLY A 1 96 ? -3.152 2.231 3.575 1.00 95.38 96 GLY A N 1
ATOM 746 C CA . GLY A 1 96 ? -4.299 1.954 2.717 1.00 95.38 96 GLY A CA 1
ATOM 747 C C . GLY A 1 96 ? -4.075 0.877 1.665 1.00 95.38 96 GLY A C 1
ATOM 748 O O . GLY A 1 96 ? -5.046 0.240 1.282 1.00 95.38 96 GLY A O 1
ATOM 749 N N . HIS A 1 97 ? -2.842 0.639 1.210 1.00 97.31 97 HIS A N 1
ATOM 750 C CA . HIS A 1 97 ? -2.564 -0.245 0.077 1.00 97.31 97 HIS A CA 1
ATOM 751 C C . HIS A 1 97 ? -1.717 -1.445 0.491 1.00 97.31 97 HIS A C 1
ATOM 753 O O . HIS A 1 97 ? -0.537 -1.330 0.829 1.00 97.31 97 HIS A O 1
ATOM 759 N N . GLN A 1 98 ? -2.334 -2.618 0.455 1.00 97.12 98 GLN A N 1
ATOM 760 C CA . GLN A 1 98 ? -1.744 -3.865 0.913 1.00 97.12 98 GLN A CA 1
ATOM 761 C C . GLN A 1 98 ? -1.785 -4.910 -0.204 1.00 97.12 98 GLN A C 1
ATOM 763 O O . GLN A 1 98 ? -2.623 -4.850 -1.097 1.00 97.12 98 GLN A O 1
ATOM 768 N N . ILE A 1 99 ? -0.913 -5.905 -0.124 1.00 97.19 99 ILE A N 1
ATOM 769 C CA . ILE A 1 99 ? -1.047 -7.154 -0.872 1.00 97.19 99 ILE A CA 1
ATOM 770 C C . ILE A 1 99 ? -1.693 -8.170 0.064 1.00 97.19 99 ILE A C 1
ATOM 772 O O . ILE A 1 99 ? -1.208 -8.330 1.184 1.00 97.19 99 ILE A O 1
ATOM 776 N N . ILE A 1 100 ? -2.751 -8.852 -0.381 1.00 96.56 100 ILE A N 1
ATOM 777 C CA . ILE A 1 100 ? -3.377 -9.971 0.337 1.00 96.56 100 ILE A CA 1
ATOM 778 C C . ILE A 1 100 ? -3.089 -11.290 -0.380 1.00 96.56 100 ILE A C 1
ATOM 780 O O . ILE A 1 100 ? -3.154 -11.362 -1.607 1.00 96.56 100 ILE A O 1
ATOM 784 N N . TYR A 1 101 ? -2.742 -12.327 0.379 1.00 96.81 101 TYR A N 1
ATOM 785 C CA . TYR A 1 101 ? -2.333 -13.618 -0.171 1.00 96.81 101 TYR A CA 1
ATOM 786 C C . TYR A 1 101 ? -2.491 -14.756 0.829 1.00 96.81 101 TYR A C 1
ATOM 788 O O . TYR A 1 101 ? -2.622 -14.517 2.026 1.00 96.81 101 TYR A O 1
ATOM 796 N N . TRP A 1 102 ? -2.468 -15.998 0.346 1.00 96.75 102 TRP A N 1
ATOM 797 C CA . TRP A 1 102 ? -2.378 -17.162 1.219 1.00 96.75 102 TRP A CA 1
ATOM 798 C C . TRP A 1 102 ? -0.930 -17.374 1.664 1.00 96.75 102 TRP A C 1
ATOM 800 O O . TRP A 1 102 ? -0.035 -17.552 0.829 1.00 96.75 102 TRP A O 1
ATOM 810 N N . ASP A 1 103 ? -0.701 -17.365 2.975 1.00 95.25 103 ASP A N 1
ATOM 811 C CA . ASP A 1 103 ? 0.590 -17.681 3.575 1.00 95.25 103 ASP A CA 1
ATOM 812 C C . ASP A 1 103 ? 0.527 -19.068 4.219 1.00 95.25 103 ASP A C 1
ATOM 814 O O . ASP A 1 103 ? -0.252 -19.309 5.139 1.00 95.25 103 ASP A O 1
ATOM 818 N N . SER A 1 104 ? 1.350 -19.993 3.725 1.00 91.75 104 SER A N 1
ATOM 819 C CA . SER A 1 104 ? 1.374 -21.379 4.198 1.00 91.75 104 SER A CA 1
ATOM 820 C C . SER A 1 104 ? 2.019 -21.552 5.573 1.00 91.75 104 SER A C 1
ATOM 822 O O . SER A 1 104 ? 1.818 -22.583 6.200 1.00 91.75 104 SER A O 1
ATOM 824 N N . ILE A 1 105 ? 2.827 -20.589 6.028 1.00 89.00 105 ILE A N 1
ATOM 825 C CA . ILE A 1 105 ? 3.447 -20.619 7.360 1.00 89.00 105 ILE A CA 1
ATOM 826 C C . ILE A 1 105 ? 2.417 -20.181 8.402 1.00 89.00 105 ILE A C 1
ATOM 828 O O . ILE A 1 105 ? 2.326 -20.776 9.472 1.00 89.00 105 ILE A O 1
ATOM 832 N N . LEU A 1 106 ? 1.630 -19.152 8.080 1.00 86.94 106 LEU A N 1
ATOM 833 C CA . LEU A 1 106 ? 0.532 -18.677 8.922 1.00 86.94 106 LEU A CA 1
ATOM 834 C C . LEU A 1 106 ? -0.757 -19.495 8.766 1.00 86.94 106 LEU A C 1
ATOM 836 O O . LEU A 1 106 ? -1.694 -19.260 9.528 1.00 86.94 106 LEU A O 1
ATOM 840 N N . ASP A 1 107 ? -0.824 -20.372 7.762 1.00 90.81 107 ASP A N 1
ATOM 841 C CA . ASP A 1 107 ? -2.010 -21.140 7.357 1.00 90.81 107 ASP A CA 1
ATOM 842 C C . ASP A 1 107 ? -3.276 -20.266 7.262 1.00 90.81 107 ASP A C 1
ATOM 844 O O . ASP A 1 107 ? -4.353 -20.583 7.770 1.00 90.81 107 ASP A O 1
ATOM 848 N N . SER A 1 108 ? -3.118 -19.067 6.697 1.00 93.19 108 SER A N 1
ATOM 849 C CA . SER A 1 108 ? -4.174 -18.056 6.671 1.00 93.19 108 SER A CA 1
ATOM 850 C C . SER A 1 108 ? -3.963 -17.005 5.584 1.00 93.19 108 SER A C 1
ATOM 852 O O . SER A 1 108 ? -2.902 -16.902 4.961 1.00 93.19 108 SER A O 1
ATOM 854 N N . LEU A 1 109 ? -5.002 -16.191 5.357 1.00 94.75 109 LEU A N 1
ATOM 855 C CA . LEU A 1 109 ? -4.868 -14.977 4.562 1.00 94.75 109 LEU A CA 1
ATOM 856 C C . LEU A 1 109 ? -3.986 -13.975 5.302 1.00 94.75 109 LEU A C 1
ATOM 858 O O . LEU A 1 109 ? -4.313 -13.511 6.397 1.00 94.75 109 LEU A O 1
ATOM 862 N N . ALA A 1 110 ? -2.894 -13.615 4.654 1.00 96.25 110 ALA A N 1
ATOM 863 C CA . ALA A 1 110 ? -1.888 -12.706 5.143 1.00 96.25 110 ALA A CA 1
ATOM 864 C C . ALA A 1 110 ? -1.877 -11.413 4.328 1.00 96.25 110 ALA A C 1
ATOM 866 O O . ALA A 1 110 ? -2.278 -11.381 3.163 1.00 96.25 110 ALA A O 1
ATOM 867 N N . ILE A 1 111 ? -1.391 -10.344 4.950 1.00 96.38 111 ILE A N 1
ATOM 868 C CA . ILE A 1 111 ? -1.257 -9.023 4.348 1.00 96.38 111 ILE A CA 1
ATOM 869 C C . ILE A 1 111 ? 0.158 -8.479 4.521 1.00 96.38 111 ILE A C 1
ATOM 871 O O . ILE A 1 111 ? 0.816 -8.734 5.536 1.00 96.38 111 ILE A O 1
ATOM 875 N N . ARG A 1 112 ? 0.611 -7.699 3.537 1.00 96.88 112 ARG A N 1
ATOM 876 C CA . ARG A 1 112 ? 1.843 -6.899 3.609 1.00 96.88 112 ARG A CA 1
ATOM 877 C C . ARG A 1 112 ? 1.631 -5.529 2.963 1.00 96.88 112 ARG A C 1
ATOM 879 O O . ARG A 1 112 ? 0.902 -5.465 1.971 1.00 96.88 112 ARG A O 1
ATOM 886 N N . PRO A 1 113 ? 2.311 -4.462 3.420 1.00 97.56 113 PRO A N 1
ATOM 887 C CA . PRO A 1 113 ? 2.234 -3.165 2.755 1.00 97.56 113 PRO A CA 1
ATOM 888 C C . PRO A 1 113 ? 2.739 -3.256 1.317 1.00 97.56 113 PRO A C 1
ATOM 890 O O . PRO A 1 113 ? 3.858 -3.720 1.071 1.00 97.56 113 PRO A O 1
ATOM 893 N N . TYR A 1 114 ? 1.929 -2.797 0.362 1.00 97.69 114 TYR A N 1
ATOM 894 C CA . TYR A 1 114 ? 2.260 -2.878 -1.061 1.00 97.69 114 TYR A CA 1
ATOM 895 C C . TYR A 1 114 ? 3.551 -2.103 -1.363 1.00 97.69 114 TYR A C 1
ATOM 897 O O . TYR A 1 114 ? 4.434 -2.612 -2.053 1.00 97.69 114 TYR A O 1
ATOM 905 N N . LEU A 1 115 ? 3.706 -0.904 -0.784 1.00 97.19 115 LEU A N 1
ATOM 906 C CA . LEU A 1 115 ? 4.849 -0.015 -1.023 1.00 97.19 115 LEU A CA 1
ATOM 907 C C . LEU A 1 115 ? 6.196 -0.657 -0.666 1.00 97.19 115 LEU A C 1
ATOM 909 O O . LEU A 1 115 ? 7.072 -0.736 -1.520 1.00 97.19 115 LEU A O 1
ATOM 913 N N . THR A 1 116 ? 6.374 -1.139 0.566 1.00 96.50 116 THR A N 1
ATOM 914 C CA . THR A 1 116 ? 7.657 -1.725 0.992 1.00 96.50 116 THR A CA 1
ATOM 915 C C . THR A 1 116 ? 7.888 -3.100 0.381 1.00 96.50 116 THR A C 1
ATOM 917 O O . THR A 1 116 ? 9.026 -3.425 0.047 1.00 96.50 116 THR A O 1
ATOM 920 N N . THR A 1 117 ? 6.829 -3.890 0.175 1.00 96.94 117 THR A N 1
ATOM 921 C CA . THR A 1 117 ? 6.937 -5.226 -0.431 1.00 96.94 117 THR A CA 1
ATOM 922 C C . THR A 1 117 ? 7.387 -5.140 -1.884 1.00 96.94 117 THR A C 1
ATOM 924 O O . THR A 1 117 ? 8.345 -5.809 -2.270 1.00 96.94 117 THR A O 1
ATOM 927 N N . THR A 1 118 ? 6.735 -4.292 -2.686 1.00 95.69 118 THR A N 1
ATOM 928 C CA . THR A 1 118 ? 7.086 -4.148 -4.105 1.00 95.69 118 THR A CA 1
ATOM 929 C C . THR A 1 118 ? 8.425 -3.445 -4.287 1.00 95.69 118 THR A C 1
ATOM 931 O O . THR A 1 118 ? 9.226 -3.888 -5.106 1.00 95.69 118 THR A O 1
ATOM 934 N N . LEU A 1 119 ? 8.729 -2.421 -3.480 1.00 94.81 119 LEU A N 1
ATOM 935 C CA . LEU A 1 119 ? 10.033 -1.756 -3.501 1.00 94.81 119 LEU A CA 1
ATOM 936 C C . LEU A 1 119 ? 11.176 -2.714 -3.140 1.00 94.81 119 LEU A C 1
ATOM 938 O O . LEU A 1 119 ? 12.171 -2.771 -3.857 1.00 94.81 119 LEU A O 1
ATOM 942 N N . SER A 1 120 ? 11.040 -3.483 -2.053 1.00 94.38 120 SER A N 1
ATOM 943 C CA . SER A 1 120 ? 12.069 -4.441 -1.631 1.00 94.38 120 SER A CA 1
ATOM 944 C C . SER A 1 120 ? 12.288 -5.533 -2.678 1.00 94.38 120 SER A C 1
ATOM 946 O O . SER A 1 120 ? 13.432 -5.849 -3.001 1.00 94.38 120 SER A O 1
ATOM 948 N N . GLY A 1 121 ? 11.205 -6.085 -3.234 1.00 93.19 121 GLY A N 1
ATOM 949 C CA . GLY A 1 121 ? 11.277 -7.080 -4.302 1.00 93.19 121 GLY A CA 1
ATOM 950 C C . GLY A 1 121 ? 11.945 -6.540 -5.565 1.00 93.19 121 GLY A C 1
ATOM 951 O O . GLY A 1 121 ? 12.809 -7.207 -6.131 1.00 93.19 121 GLY A O 1
ATOM 952 N N . TYR A 1 122 ? 11.607 -5.312 -5.961 1.00 91.38 122 TYR A N 1
ATOM 953 C CA . TYR A 1 122 ? 12.218 -4.663 -7.114 1.00 91.38 122 TYR A CA 1
ATOM 954 C C . TYR A 1 122 ? 13.713 -4.420 -6.909 1.00 91.38 122 TYR A C 1
ATOM 956 O O . TYR A 1 122 ? 14.501 -4.843 -7.744 1.00 91.38 122 TYR A O 1
ATOM 964 N N . VAL A 1 123 ? 14.124 -3.826 -5.782 1.00 90.25 123 VAL A N 1
ATOM 965 C CA . VAL A 1 123 ? 15.547 -3.581 -5.477 1.00 90.25 123 VAL A CA 1
ATOM 966 C C . VAL A 1 123 ? 16.353 -4.885 -5.492 1.00 90.25 123 VAL A C 1
ATOM 968 O O . VAL A 1 123 ? 17.421 -4.923 -6.094 1.00 90.25 123 VAL A O 1
ATOM 971 N N . LYS A 1 124 ? 15.818 -5.977 -4.928 1.00 90.00 124 LYS A N 1
ATOM 972 C CA . LYS A 1 124 ? 16.463 -7.300 -4.994 1.00 90.00 124 LYS A CA 1
ATOM 973 C C . LYS A 1 124 ? 16.644 -7.796 -6.431 1.00 90.00 124 LYS A C 1
ATOM 975 O O . LYS A 1 124 ? 17.699 -8.328 -6.758 1.00 90.00 124 LYS A O 1
ATOM 980 N N . ASP A 1 125 ? 15.633 -7.619 -7.282 1.00 87.00 125 ASP A N 1
ATOM 981 C CA . ASP A 1 125 ? 15.718 -7.978 -8.702 1.00 87.00 125 ASP A CA 1
ATOM 982 C C . ASP A 1 125 ? 16.750 -7.114 -9.456 1.00 87.00 125 ASP A C 1
ATOM 984 O O . ASP A 1 125 ? 17.402 -7.623 -10.368 1.00 87.00 125 ASP A O 1
ATOM 988 N N . LEU A 1 126 ? 16.915 -5.837 -9.082 1.00 81.88 126 LEU A N 1
ATOM 989 C CA . LEU A 1 126 ? 17.936 -4.946 -9.651 1.00 81.88 126 LEU A CA 1
ATOM 990 C C . LEU A 1 126 ? 19.357 -5.359 -9.247 1.00 81.88 126 LEU A C 1
ATOM 992 O O . LEU A 1 126 ? 20.261 -5.338 -10.080 1.00 81.88 126 LEU A O 1
ATOM 996 N N . ASP A 1 127 ? 19.553 -5.738 -7.983 1.00 81.81 127 ASP A N 1
ATOM 997 C CA . ASP A 1 127 ? 20.857 -6.162 -7.464 1.00 81.81 127 ASP A CA 1
ATOM 998 C C . ASP A 1 127 ? 21.284 -7.530 -8.027 1.00 81.81 127 ASP A C 1
ATOM 1000 O O . ASP A 1 127 ? 22.474 -7.778 -8.217 1.00 81.81 127 ASP A O 1
ATOM 1004 N N . ALA A 1 128 ? 20.323 -8.411 -8.326 1.00 83.31 128 ALA A N 1
ATOM 1005 C CA . ALA A 1 128 ? 20.583 -9.734 -8.896 1.00 83.31 128 ALA A CA 1
ATOM 1006 C C . ALA A 1 128 ? 21.006 -9.703 -10.377 1.00 83.31 128 ALA A C 1
ATOM 1008 O O . ALA A 1 128 ? 21.652 -10.640 -10.843 1.00 83.31 128 ALA A O 1
ATOM 1009 N N . ASP A 1 129 ? 20.644 -8.653 -11.120 1.00 72.94 129 ASP A N 1
ATOM 1010 C CA . ASP A 1 129 ? 20.970 -8.496 -12.543 1.00 72.94 129 ASP A CA 1
ATOM 1011 C C . ASP A 1 129 ? 21.413 -7.051 -12.844 1.00 72.94 129 ASP A C 1
ATOM 1013 O O . ASP A 1 129 ? 20.676 -6.257 -13.445 1.00 72.94 129 ASP A O 1
ATOM 1017 N N . PRO A 1 130 ? 22.629 -6.670 -12.405 1.00 61.56 130 PRO A N 1
ATOM 1018 C CA . PRO A 1 130 ? 23.090 -5.291 -12.451 1.00 61.56 130 PRO A CA 1
ATOM 1019 C C . PRO A 1 130 ? 23.381 -4.798 -13.872 1.00 61.56 130 PRO A C 1
ATOM 1021 O O . PRO A 1 130 ? 23.603 -3.604 -14.035 1.00 61.56 130 PRO A O 1
ATOM 1024 N N . LEU A 1 131 ? 23.377 -5.657 -14.893 1.00 55.31 131 LEU A N 1
ATOM 1025 C CA . LEU A 1 131 ? 23.690 -5.296 -16.280 1.00 55.31 131 LEU A CA 1
ATOM 1026 C C . LEU A 1 131 ? 22.452 -5.156 -17.169 1.00 55.31 131 LEU A C 1
ATOM 1028 O O . LEU A 1 131 ? 22.602 -4.916 -18.365 1.00 55.31 131 LEU A O 1
ATOM 1032 N N . LYS A 1 132 ? 21.235 -5.264 -16.618 1.00 65.69 132 LYS A N 1
ATOM 1033 C CA . LYS A 1 132 ? 20.012 -5.110 -17.410 1.00 65.69 132 LYS A CA 1
ATOM 1034 C C . LYS A 1 132 ? 19.943 -3.711 -18.048 1.00 65.69 132 LYS A C 1
ATOM 1036 O O . LYS A 1 132 ? 19.778 -2.728 -17.322 1.00 65.69 132 LYS A O 1
ATOM 1041 N N . PRO A 1 133 ? 19.999 -3.602 -19.390 1.00 54.69 133 PRO A N 1
ATOM 1042 C CA . PRO A 1 133 ? 20.013 -2.318 -20.103 1.00 54.69 133 PRO A CA 1
ATOM 1043 C C . PRO A 1 133 ? 18.699 -1.526 -19.959 1.00 54.69 133 PRO A C 1
ATOM 1045 O O . PRO A 1 133 ? 18.644 -0.346 -20.281 1.00 54.69 133 PRO A O 1
ATOM 1048 N N . ALA A 1 134 ? 17.652 -2.171 -19.437 1.00 55.88 134 ALA A N 1
ATOM 1049 C CA . ALA A 1 134 ? 16.315 -1.631 -19.208 1.00 55.88 134 ALA A CA 1
ATOM 1050 C C . ALA A 1 134 ? 16.158 -0.752 -17.954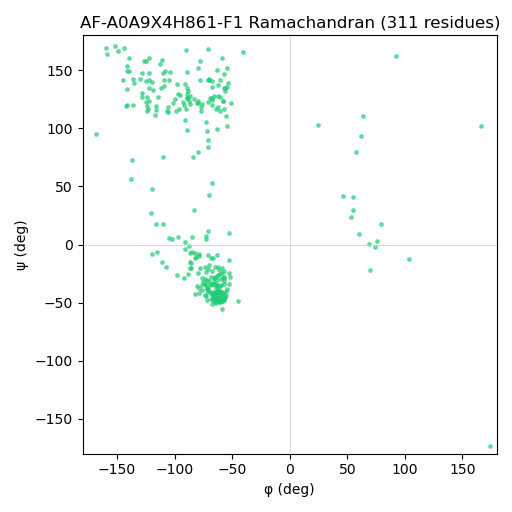 1.00 55.88 134 ALA A C 1
ATOM 1052 O O . ALA A 1 134 ? 15.087 -0.183 -17.736 1.00 55.88 134 ALA A O 1
ATOM 1053 N N . ILE A 1 135 ? 17.168 -0.711 -17.082 1.00 65.50 135 ILE A N 1
ATOM 1054 C CA . ILE A 1 135 ? 17.071 -0.086 -15.760 1.00 65.50 135 ILE A CA 1
ATOM 1055 C C . ILE A 1 135 ? 17.681 1.312 -15.827 1.00 65.50 135 ILE A C 1
ATOM 1057 O O . ILE A 1 135 ? 18.887 1.466 -16.016 1.00 65.50 135 ILE A O 1
ATOM 1061 N N . GLU A 1 136 ? 16.856 2.338 -15.627 1.00 65.44 136 GLU A N 1
ATOM 1062 C CA . GLU A 1 136 ? 17.334 3.714 -15.496 1.00 65.44 136 GLU A CA 1
ATOM 1063 C C . GLU A 1 136 ? 18.248 3.837 -14.261 1.00 65.44 136 GLU A C 1
ATOM 1065 O O . GLU A 1 136 ? 17.910 3.339 -13.189 1.00 65.44 136 GLU A O 1
ATOM 1070 N N . GLU A 1 137 ? 19.375 4.552 -14.361 1.00 68.06 137 GLU A N 1
ATOM 1071 C CA . GLU A 1 137 ? 20.320 4.742 -13.238 1.00 68.06 137 GLU A CA 1
ATOM 1072 C C . GLU A 1 137 ? 19.624 5.263 -11.967 1.00 68.06 137 GLU A C 1
ATOM 1074 O O . GLU A 1 137 ? 19.929 4.858 -10.845 1.00 68.06 137 GLU A O 1
ATOM 1079 N N . LYS A 1 138 ? 18.592 6.095 -12.148 1.00 75.38 138 LYS A N 1
ATOM 1080 C CA . LYS A 1 138 ? 17.766 6.625 -11.060 1.00 75.38 138 LYS A CA 1
ATOM 1081 C C . LYS A 1 138 ? 17.053 5.538 -10.242 1.00 75.38 138 LYS A C 1
ATOM 1083 O O . LYS A 1 138 ? 16.828 5.741 -9.050 1.00 75.38 138 LYS A O 1
ATOM 1088 N N . ASP A 1 139 ? 16.717 4.396 -10.844 1.00 82.06 139 ASP A N 1
ATOM 1089 C CA . ASP A 1 139 ? 16.059 3.278 -10.163 1.00 82.06 139 ASP A CA 1
ATOM 1090 C C . ASP A 1 139 ? 17.032 2.533 -9.239 1.00 82.06 139 ASP A C 1
ATOM 1092 O O . ASP A 1 139 ? 16.620 2.059 -8.183 1.00 82.06 139 ASP A O 1
ATOM 1096 N N . ARG A 1 140 ? 18.337 2.495 -9.547 1.00 81.06 140 ARG A N 1
ATOM 1097 C CA . ARG A 1 140 ? 19.340 1.880 -8.654 1.00 81.06 140 ARG A CA 1
ATOM 1098 C C . ARG A 1 140 ? 19.444 2.604 -7.319 1.00 81.06 140 ARG A C 1
ATOM 1100 O O . ARG A 1 140 ? 19.697 1.981 -6.288 1.00 81.06 140 ARG A O 1
ATOM 1107 N N . SER A 1 141 ? 19.197 3.911 -7.316 1.00 87.12 141 SER A N 1
ATOM 1108 C CA . SER A 1 141 ? 19.189 4.730 -6.102 1.00 87.12 141 SER A CA 1
ATOM 1109 C C . SER A 1 141 ? 18.017 4.415 -5.163 1.00 87.12 141 SER A C 1
ATOM 1111 O O . SER A 1 141 ? 18.050 4.809 -3.997 1.00 87.12 141 SER A O 1
ATOM 1113 N N . LEU A 1 142 ? 17.012 3.643 -5.600 1.00 89.75 142 LEU A N 1
ATOM 1114 C CA . LEU A 1 142 ? 15.908 3.193 -4.741 1.00 89.75 142 LEU A CA 1
ATOM 1115 C C . LEU A 1 142 ? 16.372 2.317 -3.569 1.00 89.75 142 LEU A C 1
ATOM 1117 O O . LEU A 1 142 ? 15.694 2.281 -2.540 1.00 89.75 142 LEU A O 1
ATOM 1121 N N . LYS A 1 143 ? 17.551 1.684 -3.660 1.00 89.88 143 LYS A N 1
ATOM 1122 C CA . LYS A 1 143 ? 18.157 0.955 -2.532 1.00 89.88 143 LYS A CA 1
ATOM 1123 C C . LYS A 1 143 ? 18.400 1.839 -1.303 1.00 89.88 143 LYS A C 1
ATOM 1125 O O . LYS A 1 143 ? 18.402 1.339 -0.184 1.00 89.88 143 LYS A O 1
ATOM 1130 N N . PHE A 1 144 ? 18.544 3.153 -1.496 1.00 90.50 144 PHE A N 1
ATOM 1131 C CA . PHE A 1 144 ? 18.698 4.124 -0.411 1.00 90.50 144 PHE A CA 1
ATOM 1132 C C . PHE A 1 144 ? 17.358 4.628 0.147 1.00 90.50 144 PHE A C 1
ATOM 1134 O O . PHE A 1 144 ? 17.307 5.099 1.282 1.00 90.50 144 PHE A O 1
ATOM 1141 N N . ALA A 1 145 ? 16.263 4.501 -0.611 1.00 92.81 145 ALA A N 1
ATOM 1142 C CA . ALA A 1 145 ? 14.935 4.921 -0.170 1.00 92.81 145 ALA A CA 1
ATOM 1143 C C . ALA A 1 145 ? 14.353 3.983 0.896 1.00 92.81 145 ALA A C 1
ATOM 1145 O O . ALA A 1 145 ? 13.814 4.448 1.900 1.00 92.81 145 ALA A O 1
ATOM 1146 N N . LEU A 1 146 ? 14.475 2.664 0.700 1.00 90.44 146 LEU A N 1
ATOM 1147 C CA . LEU A 1 146 ? 13.868 1.667 1.588 1.00 90.44 146 LEU A CA 1
ATOM 1148 C C . LEU A 1 146 ? 14.352 1.781 3.051 1.00 90.44 146 LEU A C 1
ATOM 1150 O O . LEU A 1 146 ? 13.494 1.809 3.934 1.00 90.44 146 LEU A O 1
ATOM 1154 N N . PRO A 1 147 ? 15.663 1.923 3.352 1.00 90.19 147 PRO A N 1
ATOM 1155 C CA . PRO A 1 147 ? 16.125 2.154 4.721 1.00 90.19 147 PRO A CA 1
ATOM 1156 C C . PRO A 1 147 ? 15.538 3.420 5.349 1.00 90.19 147 PRO A C 1
ATOM 1158 O O . PRO A 1 147 ? 15.139 3.392 6.510 1.00 90.19 147 PRO A O 1
ATOM 1161 N N . ARG A 1 148 ? 15.426 4.521 4.590 1.00 89.94 148 ARG A N 1
ATOM 1162 C CA . ARG A 1 148 ? 14.852 5.780 5.091 1.00 89.94 148 ARG A CA 1
ATOM 1163 C C . ARG A 1 148 ? 13.354 5.650 5.370 1.00 89.94 148 ARG A C 1
ATOM 1165 O O . ARG A 1 148 ? 12.888 6.131 6.399 1.00 89.94 148 ARG A O 1
ATOM 1172 N N . ILE A 1 149 ? 12.616 4.960 4.498 1.00 92.25 149 ILE A N 1
ATOM 1173 C CA . ILE A 1 149 ? 11.198 4.631 4.709 1.00 92.25 149 ILE A CA 1
ATOM 1174 C C . ILE A 1 149 ? 11.043 3.779 5.971 1.00 92.25 149 ILE A C 1
ATOM 1176 O O . ILE A 1 149 ? 10.249 4.136 6.830 1.00 92.25 149 ILE A O 1
ATOM 1180 N N . ASN A 1 150 ? 11.835 2.714 6.129 1.00 91.25 150 ASN A N 1
ATOM 1181 C CA . ASN A 1 150 ? 11.765 1.823 7.294 1.00 91.25 150 ASN A CA 1
ATOM 1182 C C . ASN A 1 150 ? 12.223 2.495 8.599 1.00 91.25 150 ASN A C 1
ATOM 1184 O O . ASN A 1 150 ? 11.764 2.125 9.680 1.00 91.25 150 ASN A O 1
ATOM 1188 N N . LYS A 1 151 ? 13.116 3.491 8.511 1.00 87.88 151 LYS A N 1
ATOM 1189 C CA . LYS A 1 151 ? 13.509 4.324 9.652 1.00 87.88 151 LYS A CA 1
ATOM 1190 C C . LYS A 1 151 ? 12.321 5.145 10.146 1.00 87.88 151 LYS A C 1
ATOM 1192 O O . LYS A 1 151 ? 12.088 5.182 11.346 1.00 87.88 151 LYS A O 1
ATOM 1197 N N . LEU A 1 152 ? 11.557 5.754 9.237 1.00 88.19 152 LEU A N 1
ATOM 1198 C CA . LEU A 1 152 ? 10.413 6.614 9.565 1.00 88.19 152 LEU A CA 1
ATOM 1199 C C . LEU A 1 152 ? 9.135 5.832 9.885 1.00 88.19 152 LEU A C 1
ATOM 1201 O O . LEU A 1 152 ? 8.370 6.240 10.756 1.00 88.19 152 LEU A O 1
ATOM 1205 N N . PHE A 1 153 ? 8.910 4.715 9.201 1.00 92.62 153 PHE A N 1
ATOM 1206 C CA . PHE A 1 153 ? 7.683 3.938 9.277 1.00 92.62 153 PHE A CA 1
ATOM 1207 C C . PHE A 1 153 ? 7.984 2.477 9.567 1.00 92.62 153 PHE A C 1
ATOM 1209 O O . PHE A 1 153 ? 8.765 1.832 8.871 1.00 92.62 153 PHE A O 1
ATOM 1216 N N . THR A 1 154 ? 7.303 1.916 10.556 1.00 93.06 154 THR A N 1
ATOM 1217 C CA . THR A 1 154 ? 7.427 0.499 10.890 1.00 93.06 154 THR A CA 1
ATOM 1218 C C . THR A 1 154 ? 6.062 -0.162 10.826 1.00 93.06 154 THR A C 1
ATOM 1220 O O . THR A 1 154 ? 5.170 0.180 11.599 1.00 93.06 154 THR A O 1
ATOM 1223 N N . PHE A 1 155 ? 5.899 -1.123 9.915 1.00 95.50 155 PHE A N 1
ATOM 1224 C CA . PHE A 1 155 ? 4.755 -2.027 9.959 1.00 95.50 155 PHE A CA 1
ATOM 1225 C C . PHE A 1 155 ? 4.889 -2.921 11.187 1.00 95.50 155 PHE A C 1
ATOM 1227 O O . PHE A 1 155 ? 5.951 -3.501 11.423 1.00 95.50 155 PHE A O 1
ATOM 1234 N N . ALA A 1 156 ? 3.855 -2.954 12.021 1.00 92.94 156 ALA A N 1
ATOM 1235 C CA . ALA A 1 156 ? 3.946 -3.633 13.300 1.00 92.94 156 ALA A CA 1
ATOM 1236 C C . ALA A 1 156 ? 2.640 -4.319 13.693 1.00 92.94 156 ALA A C 1
ATOM 1238 O O . ALA A 1 156 ? 1.577 -4.113 13.104 1.00 92.94 156 ALA A O 1
ATOM 1239 N N . PHE A 1 157 ? 2.751 -5.134 14.730 1.00 90.94 157 PHE A N 1
ATOM 1240 C CA . PHE A 1 157 ? 1.658 -5.774 15.433 1.00 90.94 157 PHE A CA 1
ATOM 1241 C C . PHE A 1 157 ? 1.702 -5.377 16.907 1.00 90.94 157 PHE A C 1
ATOM 1243 O O . PHE A 1 157 ? 2.773 -5.268 17.504 1.00 90.94 157 PHE A O 1
ATOM 1250 N N . THR A 1 158 ? 0.539 -5.158 17.511 1.00 87.00 158 THR A N 1
ATOM 1251 C CA . THR A 1 158 ? 0.457 -4.620 18.877 1.00 87.00 158 THR A CA 1
ATOM 1252 C C . THR A 1 158 ? -0.052 -5.616 19.905 1.00 87.00 158 THR A C 1
ATOM 1254 O O . THR A 1 158 ? 0.039 -5.355 21.100 1.00 87.00 158 THR A O 1
ATOM 1257 N N . GLY A 1 159 ? -0.649 -6.732 19.477 1.00 81.06 159 GLY A N 1
ATOM 1258 C CA . GLY A 1 159 ? -1.316 -7.692 20.365 1.00 81.06 159 GLY A CA 1
ATOM 1259 C C . GLY A 1 159 ? -2.614 -7.183 21.007 1.00 81.06 159 GLY A C 1
ATOM 1260 O O . GLY A 1 159 ? -3.475 -7.987 21.357 1.00 81.06 159 GLY A O 1
ATOM 1261 N N . ALA A 1 160 ? -2.822 -5.870 21.106 1.00 75.50 160 ALA A N 1
ATOM 1262 C CA . ALA A 1 160 ? -3.999 -5.263 21.717 1.00 75.50 160 ALA A CA 1
ATOM 1263 C C . ALA A 1 160 ? -5.104 -4.998 20.683 1.00 75.50 160 ALA A C 1
ATOM 1265 O O . ALA A 1 160 ? -4.912 -4.247 19.726 1.00 75.50 160 ALA A O 1
ATOM 1266 N N . ALA A 1 161 ? -6.281 -5.595 20.883 1.00 74.94 161 ALA A N 1
ATOM 1267 C CA . ALA A 1 161 ? -7.445 -5.307 20.049 1.00 74.94 161 ALA A CA 1
ATOM 1268 C C . ALA A 1 161 ? -7.942 -3.867 20.272 1.00 74.94 161 ALA A C 1
ATOM 1270 O O . ALA A 1 161 ? -7.975 -3.394 21.406 1.00 74.94 161 ALA A O 1
ATOM 1271 N N . ASN A 1 162 ? -8.362 -3.181 19.204 1.00 65.06 162 ASN A N 1
ATOM 1272 C CA . ASN A 1 162 ? -8.796 -1.773 19.226 1.00 65.06 162 ASN A CA 1
ATOM 1273 C C . ASN A 1 162 ? -7.752 -0.823 19.824 1.00 65.06 162 ASN A C 1
ATOM 1275 O O . ASN A 1 162 ? -8.048 0.107 20.569 1.00 65.06 162 ASN A O 1
ATOM 1279 N N . ALA A 1 163 ? -6.513 -1.095 19.457 1.00 63.12 163 ALA A N 1
ATOM 1280 C CA . ALA A 1 163 ? -5.309 -0.411 19.855 1.00 63.12 163 ALA A CA 1
ATOM 1281 C C . ALA A 1 163 ? -5.352 1.110 19.569 1.00 63.12 163 ALA A C 1
ATOM 1283 O O . ALA A 1 163 ? -5.301 1.541 18.416 1.00 63.12 163 ALA A O 1
ATOM 1284 N N . ILE A 1 164 ? -5.412 1.933 20.624 1.00 59.59 164 ILE A N 1
ATOM 1285 C CA . ILE A 1 164 ? -5.340 3.403 20.561 1.00 59.59 164 ILE A CA 1
ATOM 1286 C C . ILE A 1 164 ? -4.201 3.851 21.489 1.00 59.59 164 ILE A C 1
ATOM 1288 O O . ILE A 1 164 ? -4.248 3.552 22.676 1.00 59.59 164 ILE A O 1
ATOM 1292 N N . ARG A 1 165 ? -3.197 4.576 20.961 1.00 60.12 165 ARG A N 1
ATOM 1293 C CA . ARG A 1 165 ? -2.019 5.104 21.700 1.00 60.12 165 ARG A CA 1
ATOM 1294 C C . ARG A 1 165 ? -1.180 4.027 22.407 1.00 60.12 165 ARG A C 1
ATOM 1296 O O . ARG A 1 165 ? -1.279 3.844 23.616 1.00 60.12 165 ARG A O 1
ATOM 1303 N N . ILE A 1 166 ? -0.321 3.335 21.661 1.00 60.28 166 ILE A N 1
ATOM 1304 C CA . ILE A 1 166 ? 0.455 2.213 22.203 1.00 60.28 166 ILE A CA 1
ATOM 1305 C C . ILE A 1 166 ? 1.945 2.521 22.292 1.00 60.28 166 ILE A C 1
ATOM 1307 O O . ILE A 1 166 ? 2.544 2.998 21.333 1.00 60.28 166 ILE A O 1
ATOM 1311 N N . LEU A 1 167 ? 2.531 2.161 23.436 1.00 58.62 167 LEU A N 1
ATOM 1312 C CA . LEU A 1 167 ? 3.969 2.238 23.705 1.00 58.62 167 LEU A CA 1
ATOM 1313 C C . LEU A 1 167 ? 4.735 0.966 23.283 1.00 58.62 167 LEU A C 1
ATOM 1315 O O . LEU A 1 167 ? 5.917 1.053 22.968 1.00 58.62 167 LEU A O 1
ATOM 1319 N N . ASN A 1 168 ? 4.066 -0.195 23.227 1.00 74.50 168 ASN A N 1
ATOM 1320 C CA . ASN A 1 168 ? 4.668 -1.497 22.912 1.00 74.50 168 ASN A CA 1
ATOM 1321 C C . ASN A 1 168 ? 4.124 -2.096 21.606 1.00 74.50 168 ASN A C 1
ATOM 1323 O O . ASN A 1 168 ? 2.940 -2.404 21.495 1.00 74.50 168 ASN A O 1
ATOM 1327 N N . PHE A 1 169 ? 5.000 -2.321 20.635 1.00 86.19 169 PHE A N 1
ATOM 1328 C CA . PHE A 1 169 ? 4.676 -2.979 19.371 1.00 86.19 169 PHE A CA 1
ATOM 1329 C C . PHE A 1 169 ? 5.807 -3.922 18.967 1.00 86.19 169 PHE A C 1
ATOM 1331 O O . PHE A 1 169 ? 6.944 -3.783 19.419 1.00 86.19 169 PHE A O 1
ATOM 1338 N N . GLN A 1 170 ? 5.493 -4.858 18.080 1.00 90.06 170 GLN A N 1
ATOM 1339 C CA . GLN A 1 170 ? 6.443 -5.773 17.467 1.00 90.06 170 GLN A CA 1
ATOM 1340 C C . GLN A 1 170 ? 6.491 -5.496 15.965 1.00 90.06 170 GLN A C 1
ATOM 1342 O O . GLN A 1 170 ? 5.466 -5.666 15.303 1.00 90.06 170 GLN A O 1
ATOM 1347 N N . PRO A 1 171 ? 7.633 -5.047 15.413 1.00 92.56 171 PRO A N 1
ATOM 1348 C CA . PRO A 1 171 ? 7.801 -4.934 13.971 1.00 92.56 171 PRO A CA 1
ATOM 1349 C C . PRO A 1 171 ? 7.488 -6.265 13.290 1.00 92.56 171 PRO A C 1
ATOM 1351 O O . PRO A 1 171 ? 7.881 -7.325 13.779 1.00 92.56 171 PRO A O 1
ATOM 1354 N N . CYS A 1 172 ? 6.796 -6.213 12.161 1.00 92.44 172 CYS A N 1
ATOM 1355 C CA . CYS A 1 172 ? 6.503 -7.393 11.366 1.00 92.44 172 CYS A CA 1
ATOM 1356 C C . CYS A 1 172 ? 6.595 -7.073 9.876 1.00 92.44 172 CYS A C 1
ATOM 1358 O O . CYS A 1 172 ? 6.423 -5.937 9.441 1.00 92.44 172 CYS A O 1
ATOM 1360 N N . GLU A 1 173 ? 6.882 -8.096 9.077 1.00 91.81 173 GLU A N 1
ATOM 1361 C CA . GLU A 1 173 ? 6.837 -7.993 7.617 1.00 91.81 173 GLU A CA 1
ATOM 1362 C C . GLU A 1 173 ? 5.478 -8.393 7.043 1.00 91.81 173 GLU A C 1
ATOM 1364 O O . GLU A 1 173 ? 5.096 -7.910 5.976 1.00 91.81 173 GLU A O 1
ATOM 1369 N N . THR A 1 174 ? 4.788 -9.281 7.759 1.00 93.75 174 THR A N 1
ATOM 1370 C CA . THR A 1 174 ? 3.525 -9.915 7.393 1.00 93.75 174 THR A CA 1
ATOM 1371 C C . THR A 1 174 ? 2.598 -9.893 8.602 1.00 93.75 174 THR A C 1
ATOM 1373 O O . THR A 1 174 ? 3.031 -10.143 9.727 1.00 93.75 174 THR A O 1
ATOM 1376 N N . GLY A 1 175 ? 1.317 -9.613 8.370 1.00 92.88 175 GLY A N 1
ATOM 1377 C CA . GLY A 1 175 ? 0.263 -9.743 9.373 1.00 92.88 175 GLY A CA 1
ATOM 1378 C C . GLY A 1 175 ? -0.884 -10.614 8.870 1.00 92.88 175 GLY A C 1
ATOM 1379 O O . GLY A 1 175 ? -1.070 -10.755 7.667 1.00 92.88 175 GLY A O 1
ATOM 1380 N N . SER A 1 176 ? -1.675 -11.188 9.776 1.00 91.81 176 SER A N 1
ATOM 1381 C CA . SER A 1 176 ? -2.930 -11.856 9.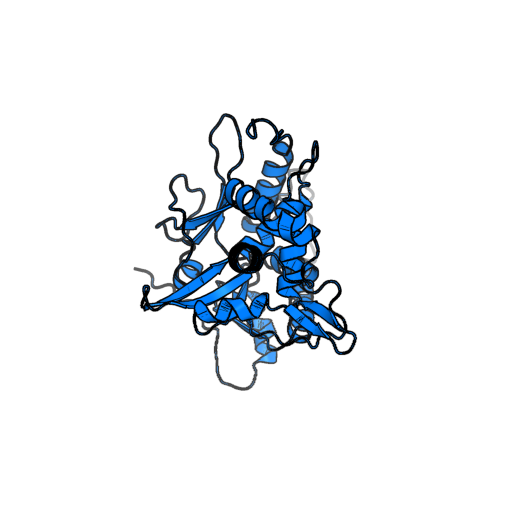403 1.00 91.81 176 SER A CA 1
ATOM 1382 C C . SER A 1 176 ? -3.970 -10.829 8.948 1.00 91.81 176 SER A C 1
ATOM 1384 O O . SER A 1 176 ? -4.123 -9.782 9.582 1.00 91.81 176 SER A O 1
ATOM 1386 N N . ALA A 1 177 ? -4.759 -11.150 7.921 1.00 89.56 177 ALA A N 1
ATOM 1387 C CA . ALA A 1 177 ? -5.886 -10.327 7.486 1.00 89.56 177 ALA A CA 1
ATOM 1388 C C . ALA A 1 177 ? -6.913 -10.092 8.615 1.00 89.56 177 ALA A C 1
ATOM 1390 O O . ALA A 1 177 ? -7.544 -9.037 8.672 1.00 89.56 177 ALA A O 1
ATOM 1391 N N . SER A 1 178 ? -7.034 -11.013 9.581 1.00 85.44 178 SER A N 1
ATOM 1392 C CA . SER A 1 178 ? -7.886 -10.804 10.765 1.00 85.44 178 SER A CA 1
ATOM 1393 C C . SER A 1 178 ? -7.440 -9.612 11.624 1.00 85.44 178 SER A C 1
ATOM 1395 O O . SER A 1 178 ? -8.275 -8.970 12.265 1.00 85.44 178 SER A O 1
ATOM 1397 N N . GLY A 1 179 ? -6.148 -9.264 11.580 1.00 83.25 179 GLY A N 1
ATOM 1398 C CA . GLY A 1 179 ? -5.553 -8.139 12.300 1.00 83.25 179 GLY A CA 1
ATOM 1399 C C . GLY A 1 179 ? -6.101 -6.767 11.894 1.00 83.25 179 GLY A C 1
ATOM 1400 O O . GLY A 1 179 ? -5.978 -5.808 12.659 1.00 83.25 179 GLY A O 1
ATOM 1401 N N . ILE A 1 180 ? -6.734 -6.672 10.719 1.00 81.00 180 ILE A N 1
ATOM 1402 C CA . ILE A 1 180 ? -7.432 -5.471 10.244 1.00 81.00 180 ILE A CA 1
ATOM 1403 C C . ILE A 1 180 ? -8.669 -5.199 11.101 1.00 81.00 180 ILE A C 1
ATOM 1405 O O . ILE A 1 180 ? -8.830 -4.103 11.634 1.00 81.00 180 ILE A O 1
ATOM 1409 N N . TYR A 1 181 ? -9.511 -6.215 11.291 1.00 81.12 181 TYR A N 1
ATOM 1410 C CA . TYR A 1 181 ? -10.761 -6.084 12.042 1.00 81.12 181 TYR A CA 1
ATOM 1411 C C . TYR A 1 181 ? -10.522 -5.929 13.545 1.00 81.12 181 TYR A C 1
ATOM 1413 O O . TYR A 1 181 ? -11.280 -5.245 14.229 1.00 81.12 181 TYR A O 1
ATOM 1421 N N . THR A 1 182 ? -9.445 -6.522 14.070 1.00 82.88 182 THR A N 1
ATOM 1422 C CA . THR A 1 182 ? -9.048 -6.345 15.474 1.00 82.88 182 THR A CA 1
ATOM 1423 C C . THR A 1 182 ? -8.263 -5.055 15.713 1.00 82.88 182 THR A C 1
ATOM 1425 O O . THR A 1 182 ? -8.007 -4.720 16.868 1.00 82.88 182 THR A O 1
ATOM 1428 N N . LYS A 1 183 ? -7.882 -4.317 14.658 1.00 84.81 183 LYS A N 1
ATOM 1429 C CA . LYS A 1 183 ? -7.034 -3.111 14.715 1.00 84.81 183 LYS A CA 1
ATOM 1430 C C . LYS A 1 183 ? -5.689 -3.340 15.420 1.00 84.81 183 LYS A C 1
ATOM 1432 O O . LYS A 1 183 ? -5.140 -2.420 16.021 1.00 84.81 183 LYS A O 1
ATOM 1437 N N . GLN A 1 184 ? -5.164 -4.564 15.358 1.00 88.75 184 GLN A N 1
ATOM 1438 C CA . GLN A 1 184 ? -3.868 -4.932 15.942 1.00 88.75 184 GLN A CA 1
ATOM 1439 C C . GLN A 1 184 ? -2.691 -4.676 14.992 1.00 88.75 184 GLN A C 1
ATOM 1441 O O . GLN A 1 184 ? -1.543 -4.679 15.432 1.00 88.75 184 GLN A O 1
ATOM 1446 N N . LEU A 1 185 ? -2.971 -4.472 13.701 1.00 91.75 185 LEU A N 1
ATOM 1447 C CA . LEU A 1 185 ? -1.985 -4.136 12.674 1.00 91.75 185 LEU A CA 1
ATOM 1448 C C . LEU A 1 185 ? -2.050 -2.654 12.307 1.00 91.75 185 LEU A C 1
ATOM 1450 O O . LEU A 1 185 ? -3.117 -2.034 12.320 1.00 91.75 185 LEU A O 1
ATOM 1454 N N . GLY A 1 186 ? -0.902 -2.094 11.942 1.00 92.50 186 GLY A N 1
ATOM 1455 C CA . GLY A 1 186 ? -0.757 -0.663 11.705 1.00 92.50 186 GLY A CA 1
ATOM 1456 C C . GLY A 1 186 ? 0.679 -0.242 11.431 1.00 92.50 186 GLY A C 1
ATOM 1457 O O . GLY A 1 186 ? 1.580 -1.072 11.296 1.00 92.50 186 GLY A O 1
ATOM 1458 N N . ILE A 1 187 ? 0.869 1.070 11.345 1.00 93.00 187 ILE A N 1
ATOM 1459 C CA . ILE A 1 187 ? 2.149 1.720 11.091 1.00 93.00 187 ILE A CA 1
ATOM 1460 C C . ILE A 1 187 ? 2.541 2.526 12.326 1.00 93.00 187 ILE A C 1
ATOM 1462 O O . ILE A 1 187 ? 1.776 3.359 12.814 1.00 93.00 187 ILE A O 1
ATOM 1466 N N . VAL A 1 188 ? 3.751 2.286 12.821 1.00 89.88 188 VAL A N 1
ATOM 1467 C CA . VAL A 1 188 ? 4.416 3.156 13.788 1.00 89.88 188 VAL A CA 1
ATOM 1468 C C . VAL A 1 188 ? 5.161 4.238 13.022 1.00 89.88 188 VAL A C 1
ATOM 1470 O O . VAL A 1 188 ? 5.967 3.921 12.149 1.00 89.88 188 VAL A O 1
ATOM 1473 N N . LEU A 1 189 ? 4.930 5.497 13.376 1.00 86.56 189 LEU A N 1
ATOM 1474 C CA . LEU A 1 189 ? 5.770 6.613 12.964 1.00 86.56 189 LEU A CA 1
ATOM 1475 C C . LEU A 1 189 ? 6.865 6.805 14.010 1.00 86.56 189 LEU A C 1
ATOM 1477 O O . LEU A 1 189 ? 6.588 7.131 15.170 1.00 86.56 189 LEU A O 1
ATOM 1481 N N . ASN A 1 190 ? 8.106 6.614 13.581 1.00 80.06 190 ASN A N 1
ATOM 1482 C CA . ASN A 1 190 ? 9.290 6.879 14.380 1.00 80.06 190 ASN A CA 1
ATOM 1483 C C . ASN A 1 190 ? 9.693 8.337 14.156 1.00 80.06 190 ASN A C 1
ATOM 1485 O O . ASN A 1 190 ? 10.316 8.683 13.153 1.00 80.06 190 ASN A O 1
ATOM 1489 N N . ILE A 1 191 ? 9.298 9.202 15.086 1.00 68.69 191 ILE A N 1
ATOM 1490 C CA . ILE A 1 191 ? 9.639 10.621 15.042 1.00 68.69 191 ILE A CA 1
ATOM 1491 C C . ILE A 1 191 ? 10.875 10.803 15.920 1.00 68.69 191 ILE A C 1
ATOM 1493 O O . ILE A 1 191 ? 10.834 10.551 17.124 1.00 68.69 191 ILE A O 1
ATOM 1497 N N . GLU A 1 192 ? 11.990 11.225 15.326 1.00 55.59 192 GLU A N 1
ATOM 1498 C CA . GLU A 1 192 ? 13.226 11.508 16.062 1.00 55.59 192 GLU A CA 1
ATOM 1499 C C . GLU A 1 192 ? 13.060 12.779 16.909 1.00 55.59 192 GLU A C 1
ATOM 1501 O O . GLU A 1 192 ? 13.412 13.885 16.508 1.00 55.59 192 GLU A O 1
ATOM 1506 N N . LYS A 1 193 ? 12.491 12.634 18.109 1.00 51.41 193 LYS A N 1
ATOM 1507 C CA . LYS A 1 193 ? 12.529 13.654 19.165 1.00 51.41 193 LYS A CA 1
ATOM 1508 C C . LYS A 1 193 ? 13.406 13.189 20.320 1.00 51.41 193 LYS A C 1
ATOM 1510 O O . LYS A 1 193 ? 13.543 11.996 20.576 1.00 51.41 193 LYS A O 1
ATOM 1515 N N . LYS A 1 194 ? 13.881 14.159 21.114 1.00 46.94 194 LYS A N 1
ATOM 1516 C CA . LYS A 1 194 ? 14.531 13.944 22.423 1.00 46.94 194 LYS A CA 1
ATOM 1517 C C . LYS A 1 194 ? 13.703 13.084 23.405 1.00 46.94 194 LYS A C 1
ATOM 1519 O O . LYS A 1 194 ? 14.251 12.666 24.417 1.00 46.94 194 LYS A O 1
ATOM 1524 N N . SER A 1 195 ? 12.411 12.842 23.141 1.00 50.72 195 SER A N 1
ATOM 1525 C CA . SER A 1 195 ? 11.475 12.133 24.028 1.00 50.72 195 SER A CA 1
ATOM 1526 C C . SER A 1 195 ? 11.121 10.689 23.626 1.00 50.72 195 SER A C 1
ATOM 1528 O O . SER A 1 195 ? 10.288 10.090 24.297 1.00 50.72 195 SER A O 1
ATOM 1530 N N . ASN A 1 196 ? 11.735 10.086 22.592 1.00 56.50 196 ASN A N 1
ATOM 1531 C CA . ASN A 1 196 ? 11.397 8.722 22.121 1.00 56.50 196 ASN A CA 1
ATOM 1532 C C . ASN A 1 196 ? 9.894 8.508 21.806 1.00 56.50 196 ASN A C 1
ATOM 1534 O O . ASN A 1 196 ? 9.400 7.378 21.832 1.00 56.50 196 ASN A O 1
ATOM 1538 N N . GLU A 1 197 ? 9.147 9.574 21.508 1.00 59.59 197 GLU A N 1
ATOM 1539 C CA . GLU A 1 197 ? 7.717 9.486 21.209 1.00 59.59 197 GLU A CA 1
ATOM 1540 C C . GLU A 1 197 ? 7.470 8.795 19.864 1.00 59.59 197 GLU A C 1
ATOM 1542 O O . GLU A 1 197 ? 7.988 9.197 18.823 1.00 59.59 197 GLU A O 1
ATOM 1547 N N . ARG A 1 198 ? 6.640 7.750 19.892 1.00 71.81 198 ARG A N 1
ATOM 1548 C CA . ARG A 1 198 ? 6.222 6.984 18.716 1.00 71.81 198 ARG A CA 1
ATOM 1549 C C . ARG A 1 198 ? 4.713 7.093 18.564 1.00 71.81 198 ARG A C 1
ATOM 1551 O O . ARG A 1 198 ? 3.980 6.917 19.538 1.00 71.81 198 ARG A O 1
ATOM 1558 N N . ALA A 1 199 ? 4.245 7.367 17.350 1.00 79.00 199 ALA A N 1
ATOM 1559 C CA . ALA A 1 199 ? 2.815 7.397 17.057 1.00 79.00 199 ALA A CA 1
ATOM 1560 C C . ALA A 1 199 ? 2.399 6.086 16.388 1.00 79.00 199 ALA A C 1
ATOM 1562 O O . ALA A 1 199 ? 2.961 5.703 15.368 1.00 79.00 199 ALA A O 1
ATOM 1563 N N . TRP A 1 200 ? 1.407 5.403 16.956 1.00 85.06 200 TRP A N 1
ATOM 1564 C CA . TRP A 1 200 ? 0.798 4.219 16.355 1.00 85.06 200 TRP A CA 1
ATOM 1565 C C . TRP A 1 200 ? -0.460 4.596 15.579 1.00 85.06 200 TRP A C 1
ATOM 1567 O O . TRP A 1 200 ? -1.358 5.228 16.143 1.00 85.06 200 TRP A O 1
ATOM 1577 N N . ILE A 1 201 ? -0.552 4.155 14.324 1.00 87.88 201 ILE A N 1
ATOM 1578 C CA . ILE A 1 201 ? -1.725 4.359 13.473 1.00 87.88 201 ILE A CA 1
ATOM 1579 C C . ILE A 1 201 ? -2.228 2.997 12.977 1.00 87.88 201 ILE A C 1
ATOM 1581 O O . ILE A 1 201 ? -1.488 2.308 12.275 1.00 87.88 201 ILE A O 1
ATOM 1585 N N . PRO A 1 202 ? -3.470 2.587 13.294 1.00 89.50 202 PRO A N 1
ATOM 1586 C CA . PRO A 1 202 ? -4.021 1.325 12.794 1.00 89.50 202 PRO A CA 1
ATOM 1587 C C . PRO A 1 202 ? -4.147 1.350 11.265 1.00 89.50 202 PRO A C 1
ATOM 1589 O O . PRO A 1 202 ? -4.390 2.413 10.694 1.00 89.50 202 PRO A O 1
ATOM 1592 N N . LEU A 1 203 ? -4.036 0.200 10.593 1.00 92.88 203 LEU A N 1
ATOM 1593 C CA . LEU A 1 203 ? -4.165 0.126 9.130 1.00 92.88 203 LEU A CA 1
ATOM 1594 C C . LEU A 1 203 ? -5.523 0.636 8.615 1.00 92.88 203 LEU A C 1
ATOM 1596 O O . LEU A 1 203 ? -6.512 0.696 9.347 1.00 92.88 203 LEU A O 1
ATOM 1600 N N . GLY A 1 204 ? -5.563 0.967 7.326 1.00 92.62 204 GLY A N 1
ATOM 1601 C CA . GLY A 1 204 ? -6.717 1.489 6.604 1.00 92.62 204 GLY A CA 1
ATOM 1602 C C . GLY A 1 204 ? -6.757 3.012 6.602 1.00 92.62 204 GLY A C 1
ATOM 1603 O O . GLY A 1 204 ? -6.107 3.672 7.411 1.00 92.62 204 GLY A O 1
ATOM 1604 N N . LEU A 1 205 ? -7.527 3.596 5.694 1.00 92.50 205 LEU A N 1
ATOM 1605 C CA . LEU A 1 205 ? -7.651 5.044 5.552 1.00 92.50 205 LEU A CA 1
ATOM 1606 C C . LEU A 1 205 ? -9.094 5.498 5.770 1.00 92.50 205 LEU A C 1
ATOM 1608 O O . LEU A 1 205 ? -10.012 4.842 5.284 1.00 92.50 205 LEU A O 1
ATOM 1612 N N . PRO A 1 206 ? -9.336 6.623 6.464 1.00 89.12 206 PRO A N 1
ATOM 1613 C CA . PRO A 1 206 ? -10.636 7.283 6.399 1.00 89.12 206 PRO A CA 1
ATOM 1614 C C . PRO A 1 206 ? -11.025 7.572 4.945 1.00 89.12 206 PRO A C 1
ATOM 1616 O O . PRO A 1 206 ? -10.147 7.802 4.116 1.00 89.12 206 PRO A O 1
ATOM 1619 N N . ALA A 1 207 ? -12.326 7.620 4.653 1.00 86.38 207 ALA A N 1
ATOM 1620 C CA . ALA A 1 207 ? -12.860 7.808 3.298 1.00 86.38 207 ALA A CA 1
ATOM 1621 C C . ALA A 1 207 ? -12.157 8.924 2.498 1.00 86.38 207 ALA A C 1
ATOM 1623 O O . ALA A 1 207 ? -11.728 8.691 1.371 1.00 86.38 207 ALA A O 1
ATOM 1624 N N . GLN A 1 208 ? -11.977 10.108 3.096 1.00 87.31 208 GLN A N 1
ATOM 1625 C CA . GLN A 1 208 ? -11.310 11.238 2.441 1.00 87.31 208 GLN A CA 1
ATOM 1626 C C . GLN A 1 208 ? -9.857 10.923 2.064 1.00 87.31 208 GLN A C 1
ATOM 1628 O O . GLN A 1 208 ? -9.451 11.137 0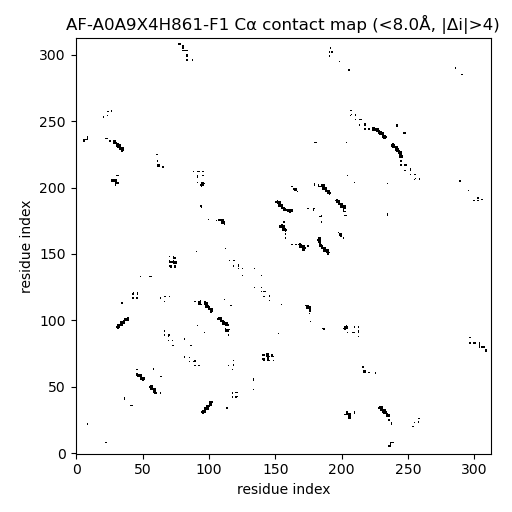.924 1.00 87.31 208 GLN A O 1
ATOM 1633 N N . GLU A 1 209 ? -9.078 10.392 3.008 1.00 89.81 209 GLU A N 1
ATOM 1634 C CA . GLU A 1 209 ? -7.671 10.056 2.777 1.00 89.81 209 GLU A CA 1
ATOM 1635 C C . GLU A 1 209 ? -7.524 8.892 1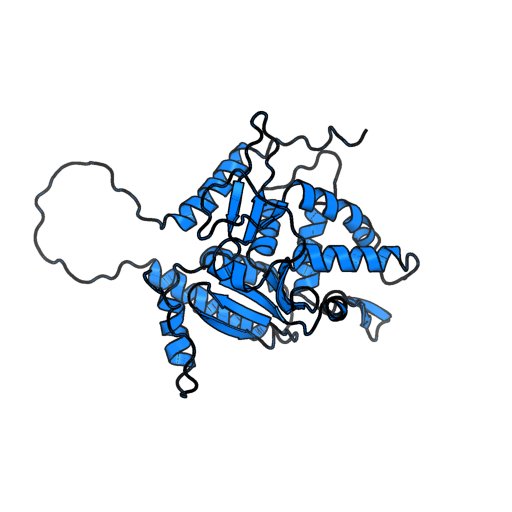.796 1.00 89.81 209 GLU A C 1
ATOM 1637 O O . GLU A 1 209 ? -6.601 8.885 0.983 1.00 89.81 209 GLU A O 1
ATOM 1642 N N . PHE A 1 210 ? -8.457 7.937 1.825 1.00 92.50 210 PHE A N 1
ATOM 1643 C CA . PHE A 1 210 ? -8.513 6.852 0.853 1.00 92.50 210 PHE A CA 1
ATOM 1644 C C . PHE A 1 210 ? -8.774 7.393 -0.552 1.00 92.50 210 PHE A C 1
ATOM 1646 O O . PHE A 1 210 ? -8.037 7.062 -1.474 1.00 92.50 210 PHE A O 1
ATOM 1653 N N . ASN A 1 211 ? -9.750 8.293 -0.711 1.00 90.06 211 ASN A N 1
ATOM 1654 C CA . ASN A 1 211 ? -10.041 8.907 -2.003 1.00 90.06 211 ASN A CA 1
ATOM 1655 C C . ASN A 1 211 ? -8.854 9.734 -2.524 1.00 90.06 211 ASN A C 1
ATOM 1657 O O . ASN A 1 211 ? -8.491 9.644 -3.694 1.00 90.06 211 ASN A O 1
ATOM 1661 N N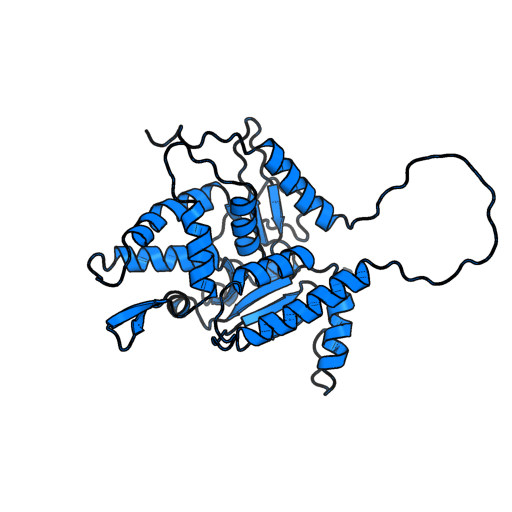 . ASN A 1 212 ? -8.193 10.497 -1.646 1.00 90.81 212 ASN A N 1
ATOM 1662 C CA . ASN A 1 212 ? -6.976 11.239 -1.987 1.00 90.81 212 ASN A CA 1
ATOM 1663 C C . ASN A 1 212 ? -5.859 10.297 -2.466 1.00 90.81 212 ASN A C 1
ATOM 1665 O O . ASN A 1 212 ? -5.188 10.580 -3.461 1.00 90.81 212 ASN A O 1
ATOM 1669 N N . TYR A 1 213 ? -5.691 9.154 -1.797 1.00 93.75 213 TYR A N 1
ATOM 1670 C CA . TYR A 1 213 ? -4.724 8.140 -2.199 1.00 93.75 213 TYR A CA 1
ATOM 1671 C C . TYR A 1 213 ? -5.066 7.495 -3.549 1.00 93.75 213 TYR A C 1
ATOM 1673 O O . TYR A 1 213 ? -4.187 7.370 -4.399 1.00 93.75 213 TYR A O 1
ATOM 1681 N N . LEU A 1 214 ? -6.329 7.133 -3.793 1.00 92.38 214 LEU A N 1
ATOM 1682 C CA . LEU A 1 214 ? -6.753 6.570 -5.080 1.00 92.38 214 LEU A CA 1
ATOM 1683 C C . LEU A 1 214 ? -6.540 7.565 -6.233 1.00 92.38 214 LEU A C 1
ATOM 1685 O O . LEU A 1 214 ? -6.066 7.169 -7.301 1.00 92.38 214 LEU A O 1
ATOM 1689 N N . LYS A 1 215 ? -6.785 8.864 -6.001 1.00 91.06 215 LYS A N 1
ATOM 1690 C CA . LYS A 1 215 ? -6.490 9.933 -6.971 1.00 91.06 215 LYS A CA 1
ATOM 1691 C C . LYS A 1 215 ? -4.995 10.002 -7.286 1.00 91.06 215 LYS A C 1
ATOM 1693 O O . LYS A 1 215 ? -4.618 10.105 -8.453 1.00 91.06 215 LYS A O 1
ATOM 1698 N N . LEU A 1 216 ? -4.132 9.906 -6.270 1.00 91.00 216 LEU A N 1
ATOM 1699 C CA . LEU A 1 216 ? -2.678 9.827 -6.456 1.00 91.00 216 LEU A CA 1
ATOM 1700 C C . LEU A 1 216 ? -2.278 8.579 -7.261 1.00 91.00 216 LEU A C 1
ATOM 1702 O O . LEU A 1 216 ? -1.465 8.681 -8.187 1.00 91.00 216 LEU A O 1
ATOM 1706 N N . LEU A 1 217 ? -2.868 7.425 -6.932 1.00 90.00 217 LEU A N 1
ATOM 1707 C CA . LEU A 1 217 ? -2.603 6.134 -7.568 1.00 90.00 217 LEU A CA 1
ATOM 1708 C C . LEU A 1 217 ? -2.962 6.151 -9.063 1.00 90.00 217 LEU A C 1
ATOM 1710 O O . LEU A 1 217 ? -2.178 5.706 -9.898 1.00 90.00 217 LEU A O 1
ATOM 1714 N N . CYS A 1 218 ? -4.114 6.727 -9.408 1.00 87.25 218 CYS A N 1
ATOM 1715 C CA . CYS A 1 218 ? -4.623 6.760 -10.781 1.00 87.25 218 CYS A CA 1
ATOM 1716 C C . CYS A 1 218 ? -4.104 7.948 -11.606 1.00 87.25 218 CYS A C 1
ATOM 1718 O O . CYS A 1 218 ? -4.346 8.017 -12.810 1.00 87.25 218 CYS A O 1
ATOM 1720 N N . LYS A 1 219 ? -3.380 8.900 -10.999 1.00 84.25 219 LYS A N 1
ATOM 1721 C CA . LYS A 1 219 ? -2.895 10.103 -11.694 1.00 84.25 219 LYS A CA 1
ATOM 1722 C C . LYS A 1 219 ? -2.038 9.733 -12.911 1.00 84.25 219 LYS A C 1
ATOM 1724 O O . LYS A 1 219 ? -0.946 9.198 -12.753 1.00 84.25 219 LYS A O 1
ATOM 1729 N N . GLY A 1 220 ? -2.461 10.088 -14.120 1.00 70.81 220 GLY A N 1
ATOM 1730 C CA . GLY A 1 220 ? -1.708 9.774 -15.342 1.00 70.81 220 GLY A CA 1
ATOM 1731 C C . GLY A 1 220 ? -1.878 8.334 -15.842 1.00 70.81 220 GLY A C 1
ATOM 1732 O O . GLY A 1 220 ? -1.060 7.883 -16.640 1.00 70.81 220 GLY A O 1
ATOM 1733 N N . ALA A 1 221 ? -2.913 7.619 -15.387 1.00 71.50 221 ALA A N 1
ATOM 1734 C CA . ALA A 1 221 ? -3.436 6.469 -16.116 1.00 71.50 221 ALA A CA 1
ATOM 1735 C C . ALA A 1 221 ? -3.954 6.954 -17.476 1.00 71.50 221 ALA A C 1
ATOM 1737 O O . ALA A 1 221 ? -4.856 7.787 -17.528 1.00 71.50 221 ALA A O 1
ATOM 1738 N N . VAL A 1 222 ? -3.365 6.458 -18.561 1.00 58.19 222 VAL A N 1
ATOM 1739 C CA . VAL A 1 222 ? -3.869 6.679 -19.920 1.00 58.19 222 VAL A CA 1
ATOM 1740 C C . VAL A 1 222 ? -4.852 5.538 -20.198 1.00 58.19 222 VAL A C 1
ATOM 1742 O O . VAL A 1 222 ? -4.528 4.377 -19.957 1.00 58.19 222 VAL A O 1
ATOM 1745 N N . ASP A 1 223 ? -6.077 5.880 -20.588 1.00 63.50 223 ASP A N 1
ATOM 1746 C CA . ASP A 1 223 ? -7.166 4.976 -21.000 1.00 63.50 223 ASP A CA 1
ATOM 1747 C C . ASP A 1 223 ? -7.825 4.078 -19.938 1.00 63.50 223 ASP A C 1
ATOM 1749 O O . ASP A 1 223 ? -8.743 3.337 -20.275 1.00 63.50 223 ASP A O 1
ATOM 1753 N N . GLY A 1 224 ? -7.421 4.133 -18.662 1.00 60.34 224 GLY A N 1
ATOM 1754 C CA . GLY A 1 224 ? -8.177 3.531 -17.543 1.00 60.34 224 GLY A CA 1
ATOM 1755 C C . GLY A 1 224 ? -8.409 2.010 -17.610 1.00 60.34 224 GLY A C 1
ATOM 1756 O O . GLY A 1 224 ? -9.151 1.467 -16.803 1.00 60.34 224 GLY A O 1
ATOM 1757 N N . ASN A 1 225 ? -7.778 1.293 -18.537 1.00 71.44 225 ASN A N 1
ATOM 1758 C CA . ASN A 1 225 ? -8.061 -0.124 -18.792 1.00 71.44 225 ASN A CA 1
ATOM 1759 C C . ASN A 1 225 ? -6.922 -1.052 -18.361 1.00 71.44 225 ASN A C 1
ATOM 1761 O O . ASN A 1 225 ? -6.846 -2.198 -18.803 1.00 71.44 225 ASN A O 1
ATOM 1765 N N . GLU A 1 226 ? -6.013 -0.577 -17.507 1.00 81.19 226 GLU A N 1
ATOM 1766 C CA . GLU A 1 226 ? -4.961 -1.439 -16.975 1.00 81.19 226 GLU A CA 1
ATOM 1767 C C . GLU A 1 226 ? -5.591 -2.498 -16.056 1.00 81.19 226 GLU A C 1
ATOM 1769 O O . GLU A 1 226 ? -6.267 -2.119 -15.095 1.00 81.19 226 GLU A O 1
ATOM 1774 N N . PRO A 1 227 ? -5.365 -3.804 -16.301 1.00 82.75 227 PRO A N 1
ATOM 1775 C CA . PRO A 1 227 ? -5.885 -4.849 -15.434 1.00 82.75 227 PRO A CA 1
ATOM 1776 C C . PRO A 1 227 ? -5.307 -4.725 -14.026 1.00 82.75 227 PRO A C 1
ATOM 1778 O O . PRO A 1 227 ? -4.082 -4.718 -13.849 1.00 82.75 227 PRO A O 1
ATOM 1781 N N . ILE A 1 228 ? -6.177 -4.709 -13.025 1.00 83.44 228 ILE A N 1
ATOM 1782 C CA . ILE A 1 228 ? -5.825 -4.777 -11.606 1.00 83.44 228 ILE A CA 1
ATOM 1783 C C . ILE A 1 228 ? -6.594 -5.942 -10.994 1.00 83.44 228 ILE A C 1
ATOM 1785 O O . ILE A 1 228 ? -7.733 -6.173 -11.369 1.00 83.44 228 ILE A O 1
ATOM 1789 N N . ASN A 1 229 ? -5.977 -6.707 -10.097 1.00 88.00 229 ASN A N 1
ATOM 1790 C CA . ASN A 1 229 ? -6.691 -7.755 -9.374 1.00 88.00 229 ASN A CA 1
ATOM 1791 C C . ASN A 1 229 ? -6.807 -7.298 -7.932 1.00 88.00 229 ASN A C 1
ATOM 1793 O O . ASN A 1 229 ? -6.054 -7.760 -7.074 1.00 88.00 229 ASN A O 1
ATOM 1797 N N . ALA A 1 230 ? -7.711 -6.353 -7.686 1.00 91.62 230 ALA A N 1
ATOM 1798 C CA . ALA A 1 230 ? -7.803 -5.700 -6.395 1.00 91.62 230 ALA A CA 1
ATOM 1799 C C . ALA A 1 230 ? -9.174 -5.845 -5.741 1.00 91.62 230 ALA A C 1
ATOM 1801 O O . ALA A 1 230 ? -10.185 -6.125 -6.378 1.00 91.62 230 ALA A O 1
ATOM 1802 N N . ILE A 1 231 ? -9.203 -5.642 -4.430 1.00 91.50 231 ILE A N 1
ATOM 1803 C CA . ILE A 1 231 ? -10.423 -5.549 -3.637 1.00 91.50 231 ILE A CA 1
ATOM 1804 C C . ILE A 1 231 ? -10.350 -4.267 -2.819 1.00 91.50 231 ILE A C 1
ATOM 1806 O O . ILE A 1 231 ? -9.392 -4.055 -2.074 1.00 91.50 231 ILE A O 1
ATOM 1810 N N . VAL A 1 232 ? -11.384 -3.435 -2.909 1.00 90.88 232 VAL A N 1
ATOM 1811 C CA . VAL A 1 232 ? -11.644 -2.418 -1.892 1.00 90.88 232 VAL A CA 1
ATOM 1812 C C . VAL A 1 232 ? -12.397 -3.073 -0.750 1.00 90.88 232 VAL A C 1
ATOM 1814 O O . VAL A 1 232 ? -13.455 -3.661 -0.958 1.00 90.88 232 VAL A O 1
ATOM 1817 N N . LEU A 1 233 ? -11.867 -2.955 0.460 1.00 89.00 233 LEU A N 1
ATOM 1818 C CA . LEU A 1 233 ? -12.497 -3.449 1.680 1.00 89.00 233 LEU A CA 1
ATOM 1819 C C . LEU A 1 233 ? -12.687 -2.291 2.659 1.00 89.00 233 LEU A C 1
ATOM 1821 O O . LEU A 1 233 ? -11.844 -1.400 2.730 1.00 89.00 233 LEU A O 1
ATOM 1825 N N . SER A 1 234 ? -13.749 -2.328 3.457 1.00 85.69 234 SER A N 1
ATOM 1826 C CA . SER A 1 234 ? -13.875 -1.525 4.672 1.00 85.69 234 SER A CA 1
ATOM 1827 C C . SER A 1 234 ? -13.798 -2.400 5.919 1.00 85.69 234 SER A C 1
ATOM 1829 O O . SER A 1 234 ? -14.320 -3.517 5.939 1.00 85.69 234 SER A O 1
ATOM 1831 N N . ASP A 1 235 ? -13.243 -1.859 7.006 1.00 80.12 235 ASP A N 1
ATOM 1832 C CA . ASP A 1 235 ? -13.312 -2.484 8.334 1.00 80.12 235 ASP A CA 1
ATOM 1833 C C . ASP A 1 235 ? -14.750 -2.616 8.883 1.00 80.12 235 ASP A C 1
ATOM 1835 O O . ASP A 1 235 ? -14.956 -3.306 9.879 1.00 80.12 235 ASP A O 1
ATOM 1839 N N . GLN A 1 236 ? -15.744 -2.014 8.216 1.00 77.06 236 GLN A N 1
ATOM 1840 C CA . GLN A 1 236 ? -17.178 -2.171 8.501 1.00 77.06 236 GLN A CA 1
ATOM 1841 C C . GLN A 1 236 ? -17.882 -3.204 7.606 1.00 77.06 236 GLN A C 1
ATOM 1843 O O . GLN A 1 236 ? -19.099 -3.348 7.673 1.00 77.06 236 GLN A O 1
ATOM 1848 N N . GLY A 1 237 ? -17.136 -3.934 6.772 1.00 69.50 237 GLY A N 1
ATOM 1849 C CA . GLY A 1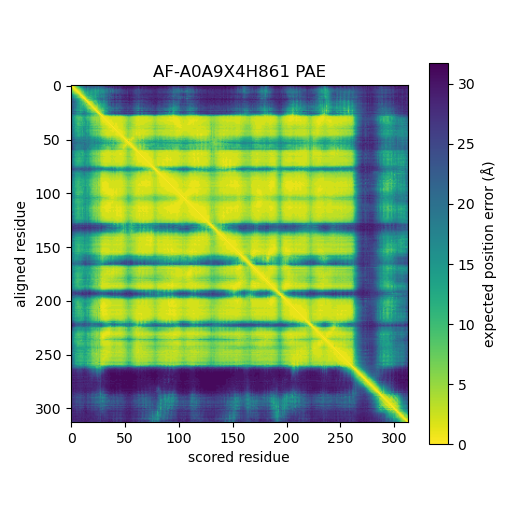 237 ? -17.650 -5.062 5.994 1.00 69.50 237 GLY A CA 1
ATOM 1850 C C . GLY A 1 237 ? -17.898 -4.782 4.512 1.00 69.50 237 GLY A C 1
ATOM 1851 O O . GLY A 1 237 ? -18.048 -5.742 3.763 1.00 69.50 237 GLY A O 1
ATOM 1852 N N . PHE A 1 238 ? -17.890 -3.527 4.048 1.00 78.25 238 PHE A N 1
ATOM 1853 C CA . PHE A 1 238 ? -17.980 -3.226 2.611 1.00 78.25 238 PHE A CA 1
ATOM 1854 C C . PHE A 1 238 ? -16.864 -3.935 1.832 1.00 78.25 238 PHE A C 1
ATOM 1856 O O . PHE A 1 238 ? -15.711 -3.892 2.253 1.00 78.25 238 PHE A O 1
ATOM 1863 N N . MET A 1 239 ? -17.199 -4.551 0.698 1.00 82.38 239 MET A N 1
ATOM 1864 C CA . MET A 1 239 ? -16.242 -5.197 -0.195 1.00 82.38 239 MET A CA 1
ATOM 1865 C C . MET A 1 239 ? -16.638 -4.943 -1.650 1.00 82.38 239 MET A C 1
ATOM 1867 O O . MET A 1 239 ? -17.798 -5.126 -2.016 1.00 82.38 239 MET A O 1
ATOM 1871 N N . HIS A 1 240 ? -15.674 -4.563 -2.481 1.00 84.44 240 HIS A N 1
ATOM 1872 C CA . HIS A 1 240 ? -15.865 -4.372 -3.912 1.00 84.44 240 HIS A CA 1
ATOM 1873 C C . HIS A 1 240 ? -14.638 -4.879 -4.667 1.00 84.44 240 HIS A C 1
ATOM 1875 O O . HIS A 1 240 ? -13.524 -4.426 -4.412 1.00 84.44 240 HIS A O 1
ATOM 1881 N N . ALA A 1 241 ? -14.835 -5.853 -5.553 1.00 88.38 241 ALA A N 1
ATOM 1882 C CA . ALA A 1 241 ? -13.774 -6.356 -6.415 1.00 88.38 241 ALA A CA 1
ATOM 1883 C C . ALA A 1 241 ? -13.549 -5.390 -7.582 1.00 88.38 241 ALA A C 1
ATOM 1885 O O . ALA A 1 241 ? -14.510 -4.843 -8.116 1.00 88.38 241 ALA A O 1
ATOM 1886 N N . LEU A 1 242 ? -12.285 -5.209 -7.949 1.00 87.38 242 LEU A N 1
ATOM 1887 C CA . LEU A 1 242 ? -11.817 -4.332 -9.009 1.00 87.38 242 LEU A CA 1
ATOM 1888 C C . LEU A 1 242 ? -10.992 -5.149 -10.001 1.00 87.38 242 LEU A C 1
ATOM 1890 O O . LEU A 1 242 ? -10.036 -5.816 -9.595 1.00 87.38 242 LEU A O 1
ATOM 1894 N N . SER A 1 243 ? -11.341 -5.061 -11.282 1.00 86.31 243 SER A N 1
ATOM 1895 C CA . SER A 1 243 ? -10.684 -5.801 -12.371 1.00 86.31 243 SER A CA 1
ATOM 1896 C C . SER A 1 243 ? -9.810 -4.913 -13.262 1.00 86.31 243 SER A C 1
ATOM 1898 O O . SER A 1 243 ? -8.935 -5.395 -13.985 1.00 86.31 243 SER A O 1
ATOM 1900 N N . ASN A 1 244 ? -10.035 -3.599 -13.240 1.00 86.12 244 ASN A N 1
ATOM 1901 C CA . ASN A 1 244 ? -9.262 -2.618 -14.000 1.00 86.12 244 ASN A CA 1
ATOM 1902 C C . ASN A 1 244 ? -9.243 -1.247 -13.301 1.00 86.12 244 ASN A C 1
ATOM 1904 O O . ASN A 1 244 ? -9.951 -1.007 -12.321 1.00 86.12 244 ASN A O 1
ATOM 1908 N N . THR A 1 245 ? -8.413 -0.333 -13.800 1.00 85.00 245 THR A N 1
ATOM 1909 C CA . THR A 1 245 ? -8.257 1.002 -13.209 1.00 85.00 245 THR A CA 1
ATOM 1910 C C . THR A 1 245 ? -9.466 1.924 -13.406 1.00 85.00 245 THR A C 1
ATOM 1912 O O . THR A 1 245 ? -9.652 2.829 -12.596 1.00 85.00 245 THR A O 1
ATOM 1915 N N . SER A 1 246 ? -10.337 1.687 -14.392 1.00 84.81 246 SER A N 1
ATOM 1916 C CA . SER A 1 246 ? -11.567 2.467 -14.600 1.00 84.81 246 SER A CA 1
ATOM 1917 C C . SER A 1 246 ? -12.585 2.221 -13.488 1.00 84.81 246 SER A C 1
ATOM 1919 O O . SER A 1 246 ? -13.239 3.153 -13.029 1.00 84.81 246 SER A O 1
ATOM 1921 N N . GLU A 1 247 ? -12.640 0.999 -12.956 1.00 87.88 247 GLU A N 1
ATOM 1922 C CA . GLU A 1 247 ? -13.481 0.668 -11.802 1.00 87.88 247 GLU A CA 1
ATOM 1923 C C . GLU A 1 247 ? -13.021 1.402 -10.533 1.00 87.88 247 GLU A C 1
ATOM 1925 O O . GLU A 1 247 ? -13.852 1.799 -9.717 1.00 87.88 247 GLU A O 1
ATOM 1930 N N . ILE A 1 248 ? -11.715 1.678 -10.391 1.00 86.81 248 ILE A N 1
ATOM 1931 C CA . ILE A 1 248 ? -11.208 2.547 -9.316 1.00 86.81 248 ILE A CA 1
ATOM 1932 C C . ILE A 1 248 ? -11.719 3.975 -9.503 1.00 86.81 248 ILE A C 1
ATOM 1934 O O . ILE A 1 248 ? -12.124 4.601 -8.527 1.00 86.81 248 ILE A O 1
ATOM 1938 N N . VAL A 1 249 ? -11.717 4.493 -10.735 1.00 86.06 249 VAL A N 1
ATOM 1939 C CA . VAL A 1 249 ? -12.222 5.842 -11.035 1.00 86.06 249 VAL A CA 1
ATOM 1940 C C . VAL A 1 249 ? -13.704 5.961 -10.698 1.00 86.06 249 VAL A C 1
ATOM 1942 O O . VAL A 1 249 ? -14.072 6.853 -9.936 1.00 86.06 249 VAL A O 1
ATOM 1945 N N . ASN A 1 250 ? -14.522 5.008 -11.141 1.00 84.56 250 ASN A N 1
ATOM 1946 C CA . ASN A 1 250 ? -15.945 4.969 -10.804 1.00 84.56 250 ASN A CA 1
ATOM 1947 C C . ASN A 1 250 ? -16.159 4.894 -9.284 1.00 84.56 250 ASN A C 1
ATOM 1949 O O . ASN A 1 250 ? -16.993 5.604 -8.722 1.00 84.56 250 ASN A O 1
ATOM 1953 N N . PHE A 1 251 ? -15.370 4.071 -8.585 1.00 85.88 251 PHE A N 1
ATOM 1954 C CA . PHE A 1 251 ? -15.430 3.990 -7.129 1.00 85.88 251 PHE A CA 1
ATOM 1955 C C . PHE A 1 251 ? -15.054 5.320 -6.450 1.00 85.88 251 PHE A C 1
ATOM 1957 O O . PHE A 1 251 ? -15.700 5.706 -5.476 1.00 85.88 251 PHE A O 1
ATOM 1964 N N . MET A 1 252 ? -14.044 6.042 -6.953 1.00 87.38 252 MET A N 1
ATOM 1965 C CA . MET A 1 252 ? -13.657 7.359 -6.429 1.00 87.38 252 MET A CA 1
ATOM 1966 C C . MET A 1 252 ? -14.786 8.384 -6.551 1.00 87.38 252 MET A C 1
ATOM 1968 O O . MET A 1 252 ? -14.983 9.174 -5.628 1.00 87.38 252 MET A O 1
ATOM 1972 N N . GLU A 1 253 ? -15.518 8.379 -7.665 1.00 85.19 253 GLU A N 1
ATOM 1973 C CA . GLU A 1 253 ? -16.661 9.271 -7.886 1.00 85.19 253 GLU A CA 1
ATOM 1974 C C . GLU A 1 253 ? -17.786 8.979 -6.891 1.00 85.19 253 GLU A C 1
ATOM 1976 O O . GLU A 1 253 ? -18.231 9.885 -6.185 1.00 85.19 253 GLU A O 1
ATOM 1981 N N . ILE A 1 254 ? -18.156 7.702 -6.739 1.00 82.94 254 ILE A N 1
ATOM 1982 C CA . ILE A 1 254 ? -19.156 7.259 -5.755 1.00 82.94 254 ILE A CA 1
ATOM 1983 C C . ILE A 1 254 ? -18.720 7.646 -4.336 1.00 82.94 254 ILE A C 1
ATOM 1985 O O . ILE A 1 254 ? -19.516 8.151 -3.543 1.00 82.94 254 ILE A O 1
ATOM 1989 N N . LEU A 1 255 ? -17.451 7.419 -3.989 1.00 82.62 255 LEU A N 1
ATOM 1990 C CA . LEU A 1 255 ? -16.924 7.750 -2.669 1.00 82.62 255 LEU A CA 1
ATOM 1991 C C . LEU A 1 255 ? -16.922 9.267 -2.426 1.00 82.62 255 LEU A C 1
ATOM 1993 O O . LEU A 1 255 ? -17.273 9.698 -1.329 1.00 82.62 255 LEU A O 1
ATOM 1997 N N . GLN A 1 256 ? -16.560 10.071 -3.431 1.00 84.19 256 GLN A N 1
ATOM 1998 C CA . GLN A 1 256 ? -16.562 11.533 -3.349 1.00 84.19 256 GLN A CA 1
ATOM 1999 C C . GLN A 1 256 ? -17.976 12.080 -3.150 1.00 84.19 256 GLN A C 1
ATOM 2001 O O . GLN A 1 256 ? -18.191 12.856 -2.225 1.00 84.19 256 GLN A O 1
ATOM 2006 N N . GLU A 1 257 ? -18.950 11.610 -3.931 1.00 81.69 257 GLU A N 1
ATOM 2007 C CA . GLU A 1 257 ? -20.354 12.001 -3.782 1.00 81.69 257 GLU A CA 1
ATOM 2008 C C . GLU A 1 257 ? -20.853 11.735 -2.352 1.00 81.69 257 GLU A C 1
ATOM 2010 O O . GLU A 1 257 ? -21.556 12.543 -1.746 1.00 81.69 257 GLU A O 1
ATOM 2015 N N . ARG A 1 258 ? -20.447 10.606 -1.758 1.00 76.44 258 ARG A N 1
ATOM 2016 C CA . ARG A 1 258 ? -20.820 10.247 -0.382 1.00 76.44 258 ARG A CA 1
ATOM 2017 C C . ARG A 1 258 ? -20.127 11.100 0.670 1.00 76.44 258 ARG A C 1
ATOM 2019 O O . ARG A 1 258 ? -20.756 11.435 1.673 1.00 76.44 258 ARG A O 1
ATOM 2026 N N . ILE A 1 259 ? -18.859 11.438 0.462 1.00 78.12 259 ILE A N 1
ATOM 2027 C CA . ILE A 1 259 ? -18.134 12.381 1.318 1.00 78.12 259 ILE A CA 1
ATOM 2028 C C . ILE A 1 259 ? -18.857 13.734 1.316 1.00 78.12 259 ILE A C 1
ATOM 2030 O O . ILE A 1 259 ? -19.146 14.266 2.389 1.00 78.12 259 ILE A O 1
ATOM 2034 N N . ASP A 1 260 ? -19.208 14.237 0.134 1.00 80.00 260 ASP A N 1
ATOM 2035 C CA . ASP A 1 260 ? -19.835 15.547 -0.045 1.00 80.00 260 ASP A CA 1
ATOM 2036 C C . ASP A 1 260 ? -21.256 15.571 0.543 1.00 80.00 260 ASP A C 1
ATOM 2038 O O . ASP A 1 260 ? -21.609 16.476 1.300 1.00 80.00 260 ASP A O 1
ATOM 2042 N N . ASN A 1 261 ? -22.046 14.517 0.311 1.00 71.25 261 ASN A N 1
ATOM 2043 C CA . ASN A 1 261 ? -23.391 14.368 0.878 1.00 71.25 261 ASN A CA 1
ATOM 2044 C C . ASN A 1 261 ? -23.396 14.247 2.411 1.00 71.25 261 ASN A C 1
ATOM 2046 O O . ASN A 1 261 ? -24.365 14.643 3.054 1.00 71.25 261 ASN A O 1
ATOM 2050 N N . LYS A 1 262 ? -22.324 13.728 3.024 1.00 64.56 262 LYS A N 1
ATOM 2051 C CA . LYS A 1 262 ? -22.162 13.694 4.488 1.00 64.56 262 LYS A CA 1
ATOM 2052 C C . LYS A 1 262 ? -21.743 15.056 5.064 1.00 64.56 262 LYS A C 1
ATOM 2054 O O . LYS A 1 262 ? -21.909 15.280 6.262 1.00 64.56 262 LYS A O 1
ATOM 2059 N N . ALA A 1 263 ? -21.195 15.949 4.237 1.00 54.31 263 ALA A N 1
ATOM 2060 C CA . ALA A 1 263 ? -20.785 17.301 4.619 1.00 54.31 263 ALA A CA 1
ATOM 2061 C C . ALA A 1 263 ? -21.930 18.334 4.552 1.00 54.31 263 ALA A C 1
ATOM 2063 O O . ALA A 1 263 ? -21.818 19.401 5.157 1.00 54.31 263 ALA A O 1
ATOM 2064 N N . LEU A 1 264 ? -23.042 18.024 3.875 1.00 34.28 264 LEU A N 1
ATOM 2065 C CA . LEU A 1 264 ? -24.276 18.812 3.939 1.00 34.28 264 LEU A CA 1
ATOM 2066 C C . LEU A 1 264 ? -25.063 18.457 5.214 1.00 34.28 264 LEU A C 1
ATOM 2068 O O . LEU A 1 264 ? -25.444 17.296 5.384 1.00 34.28 264 LEU A O 1
ATOM 2072 N N . PRO A 1 265 ? -25.361 19.414 6.116 1.00 34.00 265 PRO A N 1
ATOM 2073 C CA . PRO A 1 265 ? -26.314 19.146 7.179 1.00 34.00 265 PRO A CA 1
ATOM 2074 C C . PRO A 1 265 ? -27.684 18.921 6.537 1.00 34.00 265 PRO A C 1
ATOM 2076 O O . PRO A 1 265 ? -28.159 19.735 5.743 1.00 34.00 265 PRO A O 1
ATOM 2079 N N . SER A 1 266 ? -28.314 17.802 6.883 1.00 34.09 266 SER A N 1
ATOM 2080 C CA . SER A 1 266 ? -29.708 17.517 6.569 1.00 34.09 266 SER A CA 1
ATOM 2081 C C . SER A 1 266 ? -30.578 18.659 7.096 1.00 34.09 266 SER A C 1
ATOM 2083 O O . SER A 1 266 ? -30.841 18.739 8.296 1.00 34.09 266 SER A O 1
ATOM 2085 N N . ASN A 1 267 ? -31.009 19.553 6.210 1.00 31.31 267 ASN A N 1
ATOM 2086 C CA . ASN A 1 267 ? -32.111 20.459 6.490 1.00 31.31 267 ASN A CA 1
ATOM 2087 C C . ASN A 1 267 ? -33.365 19.609 6.693 1.00 31.31 267 ASN A C 1
ATOM 2089 O O . ASN A 1 267 ? -33.987 19.200 5.718 1.00 31.31 267 ASN A O 1
ATOM 2093 N N . LEU A 1 268 ? -33.735 19.362 7.947 1.00 27.14 268 LEU A N 1
ATOM 2094 C CA . LEU A 1 268 ? -35.129 19.167 8.316 1.00 27.14 268 LEU A CA 1
ATOM 2095 C C . LEU A 1 268 ? -35.386 19.815 9.684 1.00 27.14 268 LEU A C 1
ATOM 2097 O O . LEU A 1 268 ? -34.780 19.446 10.686 1.00 27.14 268 LEU A O 1
ATOM 2101 N N . ASP A 1 269 ? -36.296 20.785 9.631 1.00 29.31 269 ASP A N 1
ATOM 2102 C CA . ASP A 1 269 ? -37.046 21.455 10.691 1.00 29.31 269 ASP A CA 1
ATOM 2103 C C . ASP A 1 269 ? -36.305 22.293 11.741 1.00 29.31 269 ASP A C 1
ATOM 2105 O O . ASP A 1 269 ? -35.674 21.790 12.663 1.00 29.31 269 ASP A O 1
ATOM 2109 N N . LEU A 1 270 ? -36.519 23.614 11.654 1.00 26.80 270 LEU A N 1
ATOM 2110 C CA . LEU A 1 270 ? -37.236 24.373 12.689 1.00 26.80 270 LEU A CA 1
ATOM 2111 C C . LEU A 1 270 ? -37.576 25.778 12.166 1.00 26.80 270 LEU A C 1
ATOM 2113 O O . LEU A 1 270 ? -36.802 26.732 12.265 1.00 26.80 270 LEU A O 1
ATOM 2117 N N . ALA A 1 271 ? -38.792 25.907 11.637 1.00 28.86 271 ALA A N 1
ATOM 2118 C CA . ALA A 1 271 ? -39.513 27.161 11.737 1.00 28.86 271 ALA A CA 1
ATOM 2119 C C . ALA A 1 271 ? -39.735 27.487 13.228 1.00 28.86 271 ALA A C 1
ATOM 2121 O O . ALA A 1 271 ? -40.030 26.607 14.034 1.00 28.86 271 ALA A O 1
ATOM 2122 N N . THR A 1 272 ? -39.625 28.775 13.561 1.00 29.95 272 THR A N 1
ATOM 2123 C CA . THR A 1 272 ? -40.153 29.423 14.776 1.00 29.95 272 THR A CA 1
ATOM 2124 C C . THR A 1 272 ? -39.618 28.939 16.133 1.00 29.95 272 THR A C 1
ATOM 2126 O O . THR A 1 272 ? -40.184 28.049 16.755 1.00 29.95 272 THR A O 1
ATOM 2129 N N . ASN A 1 273 ? -38.573 29.605 16.641 1.00 24.53 273 ASN A N 1
ATOM 2130 C CA . ASN A 1 273 ? -38.576 30.328 17.930 1.00 24.53 273 ASN A CA 1
ATOM 2131 C C . ASN A 1 273 ? -37.139 30.665 18.358 1.00 24.53 273 ASN A C 1
ATOM 2133 O O . ASN A 1 273 ? -36.419 29.830 18.897 1.00 24.53 273 ASN A O 1
ATOM 2137 N N . PHE A 1 274 ? -36.736 31.921 18.162 1.00 22.84 274 PHE A N 1
ATOM 2138 C CA . PHE A 1 274 ? -35.543 32.481 18.795 1.00 22.84 274 PHE A CA 1
ATOM 2139 C C . PHE A 1 274 ? -35.912 33.093 20.152 1.00 22.84 274 PHE A C 1
ATOM 2141 O O . PHE A 1 274 ? -36.681 34.054 20.187 1.00 22.84 274 PHE A O 1
ATOM 2148 N N . PRO A 1 275 ? -35.237 32.694 21.240 1.00 22.98 275 PRO A N 1
ATOM 2149 C CA . PRO A 1 275 ? -34.784 33.636 22.247 1.00 22.98 275 PRO A CA 1
ATOM 2150 C C . PRO A 1 275 ? -33.292 33.896 22.021 1.00 22.98 275 PRO A C 1
ATOM 2152 O O . PRO A 1 275 ? -32.467 32.984 22.030 1.00 22.98 275 PRO A O 1
ATOM 2155 N N . LYS A 1 276 ? -32.946 35.167 21.810 1.00 36.84 276 LYS A N 1
ATOM 2156 C CA . LYS A 1 276 ? -31.561 35.654 21.789 1.00 36.84 276 LYS A CA 1
ATOM 2157 C C . LYS A 1 276 ? -30.874 35.334 23.118 1.00 36.84 276 LYS A C 1
ATOM 2159 O O . LYS A 1 276 ? -31.323 35.872 24.123 1.00 36.84 276 LYS A O 1
ATOM 2164 N N . LEU A 1 277 ? -29.742 34.622 23.109 1.00 22.53 277 LEU A N 1
ATOM 2165 C CA . LEU A 1 277 ? -28.694 34.770 24.127 1.00 22.53 277 LEU A CA 1
ATOM 2166 C C . LEU A 1 277 ? -27.278 34.595 23.533 1.00 22.53 277 LEU A C 1
ATOM 2168 O O . LEU A 1 277 ? -27.036 33.800 22.633 1.00 22.53 277 LEU A O 1
ATOM 2172 N N . THR A 1 278 ? -26.409 35.444 24.071 1.00 25.39 278 THR A N 1
ATOM 2173 C CA . THR A 1 278 ? -24.996 35.827 23.870 1.00 25.39 278 THR A CA 1
ATOM 2174 C C . THR A 1 278 ? -23.930 34.749 23.566 1.00 25.39 278 THR A C 1
ATOM 2176 O O . THR A 1 278 ? -24.158 33.556 23.747 1.00 25.39 278 THR A O 1
ATOM 2179 N N . PRO A 1 279 ? -22.722 35.168 23.107 1.00 28.66 279 PRO A N 1
ATOM 2180 C CA . PRO A 1 279 ? -21.752 34.288 22.459 1.00 28.66 279 PRO A CA 1
ATOM 2181 C C . PRO A 1 279 ? -21.002 33.407 23.462 1.00 28.66 279 PRO A C 1
ATOM 2183 O O . PRO A 1 279 ? -20.237 33.896 24.293 1.00 28.66 279 PRO A O 1
ATOM 2186 N N . LYS A 1 280 ? -21.153 32.089 23.326 1.00 27.00 280 LYS A N 1
ATOM 2187 C CA . LYS A 1 280 ? -20.199 31.104 23.841 1.00 27.00 280 LYS A CA 1
ATOM 2188 C C . LYS A 1 280 ? -19.959 30.026 22.789 1.00 27.00 280 LYS A C 1
ATOM 2190 O O . LYS A 1 280 ? -20.893 29.361 22.362 1.00 27.00 280 LYS A O 1
ATOM 2195 N N . SER A 1 281 ? -18.689 29.926 22.389 1.00 32.94 281 SER A N 1
ATOM 2196 C CA . SER A 1 281 ? -17.988 28.747 21.857 1.00 32.94 281 SER A CA 1
ATOM 2197 C C . SER A 1 281 ? -18.859 27.665 21.206 1.00 32.94 281 SER A C 1
ATOM 2199 O O . SER A 1 281 ? -19.432 26.823 21.898 1.00 32.94 281 SER A O 1
ATOM 2201 N N . ILE A 1 282 ? -18.860 27.629 19.874 1.00 22.27 282 ILE A N 1
ATOM 2202 C CA . ILE A 1 282 ? -19.385 26.503 19.097 1.00 22.27 282 ILE A CA 1
ATOM 2203 C C . ILE A 1 282 ? -18.253 25.475 18.918 1.00 22.27 282 ILE A C 1
ATOM 2205 O O . ILE A 1 282 ? -17.204 25.835 18.379 1.00 22.27 282 ILE A O 1
ATOM 2209 N N . PRO A 1 283 ? -18.423 24.205 19.327 1.00 25.56 283 PRO A N 1
ATOM 2210 C CA . PRO A 1 283 ? -17.523 23.134 18.931 1.00 25.56 283 PRO A CA 1
ATOM 2211 C C . PRO A 1 283 ? -17.876 22.674 17.509 1.00 25.56 283 PRO A C 1
ATOM 2213 O O . PRO A 1 283 ? -19.003 22.264 17.235 1.00 25.56 283 PRO A O 1
ATOM 2216 N N . VAL A 1 284 ? -16.904 22.719 16.595 1.00 26.20 284 VAL A N 1
ATOM 2217 C CA . VAL A 1 284 ? -17.035 22.117 15.261 1.00 26.20 284 VAL A CA 1
ATOM 2218 C C . VAL A 1 284 ? -16.860 20.602 15.396 1.00 26.20 284 VAL A C 1
ATOM 2220 O O . VAL A 1 284 ? -15.802 20.096 15.789 1.00 26.20 284 VAL A O 1
ATOM 2223 N N . ASN A 1 285 ? -17.933 19.874 15.103 1.00 27.44 285 ASN A N 1
ATOM 2224 C CA . ASN A 1 285 ? -18.032 18.427 15.251 1.00 27.44 285 ASN A CA 1
ATOM 2225 C C . ASN A 1 285 ? -17.443 17.714 14.016 1.00 27.44 285 ASN A C 1
ATOM 2227 O O . ASN A 1 285 ? -18.160 17.230 13.149 1.00 27.44 285 ASN A O 1
ATOM 2231 N N . LEU A 1 286 ? -16.110 17.679 13.922 1.00 29.08 286 LEU A N 1
ATOM 2232 C CA . LEU A 1 286 ? -15.373 16.749 13.055 1.00 29.08 286 LEU A CA 1
ATOM 2233 C C . LEU A 1 286 ? -15.107 15.453 13.834 1.00 29.08 286 LEU A C 1
ATOM 2235 O O . LEU A 1 286 ? -14.646 15.514 14.979 1.00 29.08 286 LEU A O 1
ATOM 2239 N N . SER A 1 287 ? -15.390 14.297 13.225 1.00 37.69 287 SER A N 1
ATOM 2240 C CA . SER A 1 287 ? -15.202 12.969 13.829 1.00 37.69 287 SER A CA 1
ATOM 2241 C C . SER A 1 287 ? -13.768 12.759 14.334 1.00 37.69 287 SER A C 1
ATOM 2243 O O . SER A 1 287 ? -12.810 13.054 13.616 1.00 37.69 287 SER A O 1
ATOM 2245 N N . ASP A 1 288 ? -13.618 12.203 15.541 1.00 36.62 288 ASP A N 1
ATOM 2246 C CA . ASP A 1 288 ? -12.346 12.038 16.272 1.00 36.62 288 ASP A CA 1
ATOM 2247 C C . ASP A 1 288 ? -11.215 11.346 15.483 1.00 36.62 288 ASP A C 1
ATOM 2249 O O . ASP A 1 288 ? -10.036 11.576 15.749 1.00 36.62 288 ASP A O 1
ATOM 2253 N N . SER A 1 289 ? -11.540 10.535 14.473 1.00 34.69 289 SER A N 1
ATOM 2254 C CA . SER A 1 289 ? -10.560 9.840 13.625 1.00 34.69 289 SER A CA 1
ATOM 2255 C C . SER A 1 289 ? -9.883 10.755 12.596 1.00 34.69 289 SER A C 1
ATOM 2257 O O . SER A 1 289 ? -8.694 10.597 12.321 1.00 34.69 289 SER A O 1
ATOM 2259 N N . THR A 1 290 ? -10.612 11.740 12.062 1.00 35.44 290 THR A N 1
ATOM 2260 C CA . THR A 1 290 ? -10.065 12.778 11.173 1.00 35.44 290 THR A CA 1
ATOM 2261 C C . THR A 1 290 ? -9.190 13.722 11.982 1.00 35.44 290 THR A C 1
ATOM 2263 O O . THR A 1 290 ? -8.072 14.006 11.583 1.00 35.44 290 THR A O 1
ATOM 2266 N N . LYS A 1 291 ? -9.628 14.086 13.197 1.00 39.31 291 LYS A N 1
ATOM 2267 C CA . LYS A 1 291 ? -8.801 14.831 14.155 1.00 39.31 291 LYS A CA 1
ATOM 2268 C C . LYS A 1 291 ? -7.525 14.081 14.520 1.00 39.31 291 LYS A C 1
ATOM 2270 O O . LYS A 1 291 ? -6.514 14.732 14.711 1.00 39.31 291 LYS A O 1
ATOM 2275 N N . GLN A 1 292 ? -7.516 12.750 14.601 1.00 40.19 292 GLN A N 1
ATOM 2276 C CA . GLN A 1 292 ? -6.290 11.981 14.855 1.00 40.19 292 GLN A CA 1
ATOM 2277 C C . GLN A 1 292 ? -5.301 12.037 13.691 1.00 40.19 292 GLN A C 1
ATOM 2279 O O . GLN A 1 292 ? -4.134 12.301 13.932 1.00 40.19 292 GLN A O 1
ATOM 2284 N N . LEU A 1 293 ? -5.739 11.834 12.447 1.00 40.28 293 LEU A N 1
ATOM 2285 C CA . LEU A 1 293 ? -4.849 11.958 11.288 1.00 40.28 293 LEU A CA 1
ATOM 2286 C C . LEU A 1 293 ? -4.393 13.406 11.104 1.00 40.28 293 LEU A C 1
ATOM 2288 O O . LEU A 1 293 ? -3.197 13.634 11.028 1.00 40.28 293 LEU A O 1
ATOM 2292 N N . THR A 1 294 ? -5.299 14.384 11.161 1.00 41.44 294 THR A N 1
ATOM 2293 C CA . THR A 1 294 ? -4.951 15.808 11.070 1.00 41.44 294 THR A CA 1
ATOM 2294 C C . THR A 1 294 ? -4.090 16.270 12.244 1.00 41.44 294 THR A C 1
ATOM 2296 O O . THR A 1 294 ? -3.158 17.011 12.010 1.00 41.44 294 THR A O 1
ATOM 2299 N N . SER A 1 295 ? -4.296 15.794 13.479 1.00 42.38 295 SER A N 1
ATOM 2300 C CA . SER A 1 295 ? -3.425 16.135 14.623 1.00 42.38 295 SER A CA 1
ATOM 2301 C C . SER A 1 295 ? -2.091 15.392 14.619 1.00 42.38 295 SER A C 1
ATOM 2303 O O . SER A 1 295 ? -1.115 15.933 15.119 1.00 42.38 295 SER A O 1
ATOM 2305 N N . ILE A 1 296 ? -2.010 14.181 14.056 1.00 44.19 296 ILE A N 1
ATOM 2306 C CA . ILE A 1 296 ? -0.738 13.481 13.819 1.00 44.19 296 ILE A CA 1
ATOM 2307 C C . ILE A 1 296 ? 0.029 14.168 12.685 1.00 44.19 296 ILE A C 1
ATOM 2309 O O . ILE A 1 296 ? 1.242 14.317 12.792 1.00 44.19 296 ILE A O 1
ATOM 2313 N N . ILE A 1 297 ? -0.674 14.645 11.655 1.00 40.06 297 ILE A N 1
ATOM 2314 C CA . ILE A 1 297 ? -0.130 15.455 10.562 1.00 40.06 297 ILE A CA 1
ATOM 2315 C C . ILE A 1 297 ? 0.317 16.824 11.097 1.00 40.06 297 ILE A C 1
ATOM 2317 O O . ILE A 1 297 ? 1.468 17.167 10.895 1.00 40.06 297 ILE A O 1
ATOM 2321 N N . GLU A 1 298 ? -0.491 17.538 11.891 1.00 38.31 298 GLU A N 1
ATOM 2322 C CA . GLU A 1 298 ? -0.136 18.788 12.600 1.00 38.31 298 GLU A CA 1
ATOM 2323 C C . GLU A 1 298 ? 0.981 18.579 13.651 1.00 38.31 298 GLU A C 1
ATOM 2325 O O . GLU A 1 298 ? 1.739 19.490 13.985 1.00 38.31 298 GLU A O 1
ATOM 2330 N N . PHE A 1 299 ? 1.119 17.370 14.203 1.00 35.22 299 PHE A N 1
ATOM 2331 C CA . PHE A 1 299 ? 2.217 17.004 15.103 1.00 35.22 299 PHE A CA 1
ATOM 2332 C C . PHE A 1 299 ? 3.508 16.697 14.333 1.00 35.22 299 PHE A C 1
ATOM 2334 O O . PHE A 1 299 ? 4.595 17.081 14.783 1.00 35.22 299 PHE A O 1
ATOM 2341 N N . ALA A 1 300 ? 3.407 16.064 13.161 1.00 33.34 300 ALA A N 1
ATOM 2342 C CA . ALA A 1 300 ? 4.496 15.961 12.196 1.00 33.34 300 ALA A CA 1
ATOM 2343 C C . ALA A 1 300 ? 4.901 17.355 11.677 1.00 33.34 300 ALA A C 1
ATOM 2345 O O . ALA A 1 300 ? 6.093 17.630 11.585 1.00 33.34 300 ALA A O 1
ATOM 2346 N N . ASP A 1 301 ? 3.939 18.268 11.507 1.00 33.50 301 ASP A N 1
ATOM 2347 C CA . ASP A 1 301 ? 4.076 19.674 11.077 1.00 33.50 301 ASP A CA 1
ATOM 2348 C C . ASP A 1 301 ? 5.010 20.493 11.984 1.00 33.50 301 ASP A C 1
ATOM 2350 O O . ASP A 1 301 ? 5.747 21.362 11.529 1.00 33.50 301 ASP A O 1
ATOM 2354 N N . ARG A 1 302 ? 5.069 20.166 13.284 1.00 37.09 302 ARG A N 1
ATOM 2355 C CA . ARG A 1 302 ? 6.022 20.777 14.235 1.00 37.09 302 ARG A CA 1
ATOM 2356 C C . ARG A 1 302 ? 7.402 20.111 14.255 1.00 37.09 302 ARG A C 1
ATOM 2358 O O . ARG A 1 302 ? 8.283 20.574 14.976 1.00 37.09 302 ARG A O 1
ATOM 2365 N N . SER A 1 303 ? 7.577 18.999 13.546 1.00 39.12 303 SER A N 1
ATOM 2366 C CA . SER A 1 303 ? 8.691 18.060 13.729 1.00 39.12 303 SER A CA 1
ATOM 2367 C C . SER A 1 303 ? 9.569 17.879 12.484 1.00 39.12 303 SER A C 1
ATOM 2369 O O . SER A 1 303 ? 10.625 17.273 12.610 1.00 39.12 303 SER A O 1
ATOM 2371 N N . VAL A 1 304 ? 9.201 18.423 11.314 1.00 41.47 304 VAL A N 1
ATOM 2372 C CA . VAL A 1 304 ? 9.964 18.281 10.047 1.00 41.47 304 VAL A CA 1
ATOM 2373 C C . VAL A 1 304 ? 11.267 19.103 10.003 1.00 41.47 304 VAL A C 1
ATOM 2375 O O . VAL A 1 304 ? 12.025 19.025 9.046 1.00 41.47 304 VAL A O 1
ATOM 2378 N N . GLY A 1 305 ? 11.650 19.770 11.096 1.00 37.41 305 GLY A N 1
ATOM 2379 C CA . GLY A 1 305 ? 13.022 20.253 11.309 1.00 37.41 305 GLY A CA 1
ATOM 2380 C C . GLY A 1 305 ? 14.040 19.128 11.567 1.00 37.41 305 GLY A C 1
ATOM 2381 O O . GLY A 1 305 ? 14.853 19.248 12.481 1.00 37.41 305 GLY A O 1
ATOM 2382 N N . ILE A 1 306 ? 13.973 18.019 10.822 1.00 40.50 306 ILE A N 1
ATOM 2383 C CA . ILE A 1 306 ? 14.864 16.867 10.986 1.00 40.50 306 ILE A CA 1
ATOM 2384 C C . ILE A 1 306 ? 16.080 17.046 10.077 1.00 40.50 306 ILE A C 1
ATOM 2386 O O . ILE A 1 306 ? 16.004 16.892 8.856 1.00 40.50 306 ILE A O 1
ATOM 2390 N N . ASP A 1 307 ? 17.228 17.352 10.677 1.00 40.09 307 ASP A N 1
ATOM 2391 C CA . ASP A 1 307 ? 18.524 17.279 10.005 1.00 40.09 307 ASP A CA 1
ATOM 2392 C C . ASP A 1 307 ? 19.005 15.816 9.983 1.00 40.09 307 ASP A C 1
ATOM 2394 O O . ASP A 1 307 ? 19.789 15.369 10.819 1.00 40.09 307 ASP A O 1
ATOM 2398 N N . LEU A 1 308 ? 18.467 15.036 9.037 1.00 40.59 308 LEU A N 1
ATOM 2399 C CA . LEU A 1 308 ? 18.760 13.604 8.854 1.00 40.59 308 LEU A CA 1
ATOM 2400 C C . LEU A 1 308 ? 20.162 13.320 8.275 1.00 40.59 308 LEU A C 1
ATOM 2402 O O . LEU A 1 308 ? 20.458 12.171 7.955 1.00 40.59 308 LEU A O 1
ATOM 2406 N N . ASN A 1 309 ? 21.028 14.329 8.127 1.00 39.00 309 ASN A N 1
ATOM 2407 C CA . ASN A 1 309 ? 22.379 14.164 7.578 1.00 39.00 309 ASN A CA 1
ATOM 2408 C C . ASN A 1 309 ? 23.438 13.797 8.628 1.00 39.00 309 ASN A C 1
ATOM 2410 O O . ASN A 1 309 ? 24.602 13.626 8.273 1.00 39.00 309 ASN A O 1
ATOM 2414 N N . ARG A 1 310 ? 23.074 13.688 9.913 1.00 38.06 310 ARG A N 1
ATOM 2415 C CA . ARG A 1 310 ? 24.067 13.542 10.987 1.00 38.06 310 ARG A CA 1
ATOM 2416 C C . ARG A 1 310 ? 24.598 12.125 11.231 1.00 38.06 310 ARG A C 1
ATOM 2418 O O . ARG A 1 310 ? 25.622 12.015 11.888 1.00 38.06 310 ARG A O 1
ATOM 2425 N N . ASP A 1 311 ? 23.980 11.091 10.654 1.00 33.94 311 ASP A N 1
ATOM 2426 C CA . ASP A 1 311 ? 24.324 9.683 10.941 1.00 33.94 311 ASP A CA 1
ATOM 2427 C C . ASP A 1 311 ? 24.786 8.878 9.706 1.00 33.94 311 ASP A C 1
ATOM 2429 O O . ASP A 1 311 ? 24.618 7.661 9.649 1.00 33.94 311 ASP A O 1
ATOM 2433 N N . LEU A 1 312 ? 25.363 9.536 8.695 1.00 32.00 312 LEU A N 1
ATOM 2434 C CA . LEU A 1 312 ? 26.041 8.863 7.572 1.00 32.00 312 LEU A CA 1
ATOM 2435 C C . LEU A 1 312 ? 27.523 9.268 7.476 1.00 32.00 312 LEU A C 1
ATOM 2437 O O . LEU A 1 312 ? 28.009 9.608 6.397 1.00 32.00 312 LEU A O 1
ATOM 2441 N N . SER A 1 313 ? 28.228 9.229 8.610 1.00 31.20 313 SER A N 1
ATOM 2442 C CA . SER A 1 313 ? 29.697 9.284 8.692 1.00 31.20 313 SER A CA 1
ATOM 2443 C C . SER A 1 313 ? 30.242 8.063 9.412 1.00 31.20 313 SER A C 1
ATOM 2445 O O . SER A 1 313 ? 29.737 7.815 10.531 1.00 31.20 313 SER A O 1
#

Radius of gyration: 21.62 Å; Cα contacts (8 Å, |Δi|>4): 441; chains: 1; bounding box: 70×57×56 Å

Sequence (313 aa):
MNKTFPAPSISLSGKAESRLGDSLLSAAGRFFLFEVKPTATQFRSEWKILENEDGSFRHNKIAFKKVKSISHKFIPTSGAQLTNSEVDDALRSLLGHQIIYWDSILDSLAIRPYLTTTLSGYVKDLDADPLKPAIEEKDRSLKFALPRINKLFTFAFTGAANAIRILNFQPCETGSASGIYTKQLGIVLNIEKKSNERAWIPLGLPAQEFNNYLKLLCKGAVDGNEPINAIVLSDQGFMHALSNTSEIVNFMEILQERIDNKALPSNLDLATNFPKLTPKSIPVNLSDSTKQLTSIIEFADRSVGIDLNRDLS

Solvent-accessible surface area (backbone atoms only — not comparable to full-atom values): 18317 Å² total; per-residue (Å²): 133,87,81,79,70,76,56,91,60,84,70,100,58,99,55,62,70,72,40,51,59,59,56,51,68,57,64,87,34,33,31,32,42,29,41,62,41,76,33,78,87,56,55,62,71,48,68,40,74,42,75,45,97,85,72,47,63,41,69,76,36,57,63,43,56,39,44,51,57,53,40,56,67,42,36,88,47,94,93,64,66,74,51,71,69,59,54,47,54,48,49,45,37,54,34,21,30,29,34,35,26,48,34,81,90,75,72,38,55,26,31,32,39,37,50,63,52,53,50,52,53,45,46,51,56,46,69,74,45,77,78,53,88,73,61,57,76,75,62,66,48,44,65,51,10,55,61,50,48,53,59,38,40,36,47,29,38,45,88,40,68,70,56,72,82,57,93,66,71,43,78,47,80,65,44,54,54,67,30,60,72,35,29,24,29,28,39,34,38,52,49,96,51,103,74,75,54,57,49,59,42,50,51,32,20,49,54,70,59,38,46,53,44,52,52,60,46,52,61,85,60,78,86,37,68,57,78,38,58,31,32,42,37,32,70,58,41,39,72,45,82,33,63,27,46,42,53,52,52,56,49,43,51,58,51,47,54,51,54,54,60,69,70,50,79,81,88,72,87,81,82,89,85,87,78,93,78,80,96,73,87,81,82,81,88,69,60,70,69,57,52,47,53,52,48,50,48,56,51,45,68,76,52,64,86,58,76,81,75,79,82,83,124

Foldseek 3Di:
DPPPDFDDADDPDPPVPVVLLVLCLVLQWFKAKEFEDADLVCLVLQQDWDQDPVRAIDGQALLLVLLLVLLLLQQDDPPDFRDLVSVLLLQLQQQHYWYWYQDPVVNAIKIARNSLSNLVVVQVVCVVCVPPPNDDPSSPSSVNSNVSSCQFKFWWFAPQFPDDQDPDTGGDRMDHPVCLLRLRIFIWGQFPDPPRDIHTDGGGHRLVSNLVNLCSSCPPPDPFARFTQIWMATSSGHIDTDGTRVVSVVVSVSSVVSVVVVVDPPDDDDDDDDDDDDDDDDDDDDPVVVVVVVVVSVVVVVRSPDPVVPPPD

Secondary structure (DSSP, 8-state):
----PPPP----SS-HHHHHHHHGGGTTSEEEEEEE-SSGGGGGGGS-EEE-TTS-EEES-HHHHHHHHHHHTTS--TTPPPPHHHHHHHHHHHHHEEEEEEETTTTEEEEEEHHHHHHHHHHHHHHH-TT-TTS-HHHHTHHHHHHHHHHHEEEEE-S-TT--S-S--EE-S-EETHHHHTT-EEEEEE---TT--EEEEESSEEHHHHHHHHHHHHTT-SSS--EEEEEEEETTS-EEEEEEHHHHHHHHHHHHHHHHHHHS-------S-PPP-----------HHHHHHHHHHHHHHTT----TTTT--

Organism: NCBI:txid453603

pLDDT: mean 72.87, std 22.77, range [22.27, 97.69]